Protein AF-0000000077106972 (afdb_homodimer)

Foldseek 3Di:
DVVQLVVLVVVLVVLLVVLVVQLVCLVPVLVVVQVVDPDRDPVSNVVSVCSNCVSVVVNVVSVVVSLVRDDPVVNVVLVVLLVQLLVVLVVVVVVVVVCVVVPVDPDDDPVVSSVSSVVSSVVSVVVVVVVVVVVD/DVVQLVVLVVVLVVLLVVLVVQLVCLVPVLVVVQVVDPDRDPVSNVVSVCSNCVSVVVNVVSVVVSLVRDDPVVNVVLVVLLVQLLVVLVVVCVVVVVCVVVPVDPDDDPVVSSVSSVVSSVVSVVVVVVVVVVVD

Sequence (272 aa):
MANSYSLANKRYKRDFAILMCFYVVACFAGPLLISAFPEKPVWMAVLVSILTAAPVIGVFYLTWRLLRETDEYTRARKTEAIVLGAGITFSICMLWGFLELFEVVPNMWTFLVVPMFFASQGIVSCARHLFEKSAAMANSYSLANKRYKRDFAILMCFYVVACFAGPLLISAFPEKPVWMAVLVSILTAAPVIGVFYLTWRLLRETDEYTRARKTEAIVLGAGITFSICMLWGFLELFEVVPNMWTFLVVPMFFASQGIVSCARHLFEKSAA

Organism: Hirschia baltica (strain ATCC 49814 / DSM 5838 / IFAM 1418) (NCBI:txid582402)

Solvent-accessible surface area (backbone atoms only — not comparable to full-atom values): 13778 Å² total; per-residue (Å²): 111,74,65,52,33,54,52,49,50,50,51,47,52,53,55,46,51,52,33,49,51,52,26,54,47,34,64,53,48,36,58,56,58,46,64,71,38,94,66,70,53,66,69,57,46,50,50,36,18,50,58,35,26,45,32,57,46,48,49,48,50,50,51,53,52,49,44,72,61,39,55,70,67,61,28,52,53,52,49,48,31,48,47,52,8,45,47,52,34,43,38,52,32,33,31,51,16,40,26,32,74,67,62,74,43,76,86,61,66,47,40,53,54,47,60,44,26,53,51,36,23,48,50,46,48,48,52,49,52,52,53,55,54,65,72,98,112,74,65,50,33,54,52,50,51,51,51,46,51,52,53,45,51,52,33,48,51,51,28,55,48,34,64,53,48,38,57,54,58,44,64,70,38,95,67,72,53,64,69,56,45,50,50,38,18,50,56,36,25,44,31,56,44,47,47,47,50,50,50,53,52,48,45,71,59,38,54,70,68,61,28,53,52,53,50,47,30,48,48,52,7,46,46,53,35,43,37,51,33,32,31,52,16,38,26,31,74,66,62,74,43,76,85,62,66,47,39,52,55,48,60,44,26,53,51,36,23,47,50,48,48,47,52,49,51,51,52,53,54,64,73,97

Structure (mmCIF, N/CA/C/O backbone):
data_AF-0000000077106972-model_v1
#
loop_
_entity.id
_entity.type
_entity.pdbx_description
1 polymer 'Transmembrane protein'
#
loop_
_atom_site.group_PDB
_atom_site.id
_atom_site.type_symbol
_atom_site.label_atom_id
_atom_site.label_alt_id
_atom_site.label_comp_id
_atom_site.label_asym_id
_atom_site.label_entity_id
_atom_site.label_seq_id
_atom_site.pdbx_PDB_ins_code
_atom_site.Cartn_x
_atom_site.Cartn_y
_atom_site.Cartn_z
_atom_site.occupancy
_atom_site.B_iso_or_equiv
_atom_site.auth_seq_id
_atom_site.auth_comp_id
_atom_site.auth_asym_id
_atom_site.auth_atom_id
_atom_site.pdbx_PDB_model_num
ATOM 1 N N . MET A 1 1 ? -14.359 20.625 20.766 1 49.97 1 MET A N 1
ATOM 2 C CA . MET A 1 1 ? -13.445 20.094 19.766 1 49.97 1 MET A CA 1
ATOM 3 C C . MET A 1 1 ? -12.906 18.734 20.172 1 49.97 1 MET A C 1
ATOM 5 O O . MET A 1 1 ? -12.883 17.797 19.375 1 49.97 1 MET A O 1
ATOM 9 N N . ALA A 1 2 ? -12.391 18.672 21.406 1 57.97 2 ALA A N 1
ATOM 10 C CA . ALA A 1 2 ? -11.891 17.438 22.016 1 57.97 2 ALA A CA 1
ATOM 11 C C . ALA A 1 2 ? -12.977 16.375 22.078 1 57.97 2 ALA A C 1
ATOM 13 O O . ALA A 1 2 ? -12.719 15.203 21.812 1 57.97 2 ALA A O 1
ATOM 14 N N . ASN A 1 3 ? -14.164 16.812 22.297 1 65.25 3 ASN A N 1
ATOM 15 C CA . ASN A 1 3 ? -15.312 15.93 22.469 1 65.25 3 ASN A CA 1
ATOM 16 C C . ASN A 1 3 ? -15.742 15.312 21.141 1 65.25 3 ASN A C 1
ATOM 18 O O . ASN A 1 3 ? -16.156 14.156 21.094 1 65.25 3 ASN A O 1
ATOM 22 N N . SER A 1 4 ? -15.367 16.062 20.125 1 75.62 4 SER A N 1
ATOM 23 C CA . SER A 1 4 ? -15.766 15.625 18.797 1 75.62 4 SER A CA 1
ATOM 24 C C . SER A 1 4 ? -14.898 14.461 18.312 1 75.62 4 SER A C 1
ATOM 26 O O . SER A 1 4 ? -15.406 13.516 17.703 1 75.62 4 SER A O 1
ATOM 28 N N . TYR A 1 5 ? -13.672 14.406 18.766 1 76.69 5 TYR A N 1
ATOM 29 C CA . TYR A 1 5 ? -12.781 13.32 18.375 1 76.69 5 TYR A CA 1
ATOM 30 C C . TYR A 1 5 ? -13.133 12.039 19.109 1 76.69 5 TYR A C 1
ATOM 32 O O . TYR A 1 5 ? -13.07 10.945 18.547 1 76.69 5 TYR A O 1
ATOM 40 N N . SER A 1 6 ? -13.414 12.297 20.344 1 80.12 6 SER A N 1
ATOM 41 C CA . SER A 1 6 ? -13.766 11.133 21.141 1 80.12 6 SER A CA 1
ATOM 42 C C . SER A 1 6 ? -14.992 10.422 20.578 1 80.12 6 SER A C 1
ATOM 44 O O . SER A 1 6 ? -15.016 9.188 20.484 1 80.12 6 SER A O 1
ATOM 46 N N . LEU A 1 7 ? -15.977 11.219 20.234 1 85.69 7 LEU A N 1
ATOM 47 C CA . LEU A 1 7 ? -17.188 10.648 19.656 1 85.69 7 LEU A CA 1
ATOM 48 C C . LEU A 1 7 ? -16.891 10.023 18.297 1 85.69 7 LEU A C 1
ATOM 50 O O . LEU A 1 7 ? -17.406 8.953 17.969 1 85.69 7 LEU A O 1
ATOM 54 N N . ALA A 1 8 ? -16.062 10.727 17.547 1 85.94 8 ALA A N 1
ATOM 55 C CA . ALA A 1 8 ? -15.695 10.219 16.234 1 85.94 8 ALA A CA 1
ATOM 56 C C . ALA A 1 8 ? -14.914 8.914 16.344 1 85.94 8 ALA A C 1
ATOM 58 O O . ALA A 1 8 ? -15.125 7.988 15.547 1 85.94 8 ALA A O 1
ATOM 59 N N . ASN A 1 9 ? -14.109 8.844 17.25 1 88.12 9 ASN A N 1
ATOM 60 C CA . ASN A 1 9 ? -13.32 7.633 17.484 1 88.12 9 ASN A CA 1
ATOM 61 C C . ASN A 1 9 ? -14.203 6.469 17.922 1 88.12 9 ASN A C 1
ATOM 63 O O . ASN A 1 9 ? -13.977 5.324 17.516 1 88.12 9 ASN A O 1
ATOM 67 N N . LYS A 1 10 ? -15.148 6.734 18.75 1 90.19 10 LYS A N 1
ATOM 68 C CA . LYS A 1 10 ? -16.094 5.711 19.188 1 90.19 10 LYS A CA 1
ATOM 69 C C . LYS A 1 10 ? -16.906 5.176 18 1 90.19 10 LYS A C 1
ATOM 71 O O . LYS A 1 10 ? -17.094 3.967 17.875 1 90.19 10 LYS A O 1
ATOM 76 N N . ARG A 1 11 ? -17.375 6.039 17.25 1 89.62 11 ARG A N 1
ATOM 77 C CA . ARG A 1 11 ? -18.109 5.652 16.047 1 89.62 11 ARG A CA 1
ATOM 78 C C . ARG A 1 11 ? -17.234 4.816 15.117 1 89.62 11 ARG A C 1
ATOM 80 O O . ARG A 1 11 ? -17.688 3.834 14.539 1 89.62 11 ARG A O 1
ATOM 87 N N . TYR A 1 12 ? -15.977 5.273 14.977 1 90.88 12 TYR A N 1
ATOM 88 C CA . TYR A 1 12 ? -15.039 4.523 14.148 1 90.88 12 TYR A CA 1
ATOM 89 C C . TYR A 1 12 ? -14.867 3.104 14.664 1 90.88 12 TYR A C 1
ATOM 91 O O . TYR A 1 12 ? -14.914 2.143 13.891 1 90.88 12 TYR A O 1
ATOM 99 N N . LYS A 1 13 ? -14.68 2.982 15.953 1 92.25 13 LYS A N 1
ATOM 100 C CA . LYS A 1 13 ? -14.453 1.666 16.547 1 92.25 13 LYS A CA 1
ATOM 101 C C . LYS A 1 13 ? -15.664 0.761 16.344 1 92.25 13 LYS A C 1
ATOM 103 O O . LYS A 1 13 ? -15.516 -0.432 16.062 1 92.25 13 LYS A O 1
ATOM 108 N N . ARG A 1 14 ? -16.812 1.319 16.531 1 93 14 ARG A N 1
ATOM 109 C CA . ARG A 1 14 ? -18.031 0.562 16.328 1 93 14 ARG A CA 1
ATOM 110 C C . ARG A 1 14 ? -18.172 0.117 14.875 1 93 14 ARG A C 1
ATOM 112 O O . ARG A 1 14 ? -18.375 -1.065 14.602 1 93 14 ARG A O 1
ATOM 119 N N . ASP A 1 15 ? -18.031 1.06 13.977 1 94.5 15 ASP A N 1
ATOM 120 C CA . ASP A 1 15 ? -18.156 0.756 12.547 1 94.5 15 ASP A CA 1
ATOM 121 C C . ASP A 1 15 ? -17.062 -0.222 12.102 1 94.5 15 ASP A C 1
ATOM 123 O O . ASP A 1 15 ? -17.312 -1.1 11.273 1 94.5 15 ASP A O 1
ATOM 127 N N . PHE A 1 16 ? -15.977 -0.048 12.672 1 93.62 16 PHE A N 1
ATOM 128 C CA . PHE A 1 16 ? -14.859 -0.944 12.375 1 93.62 16 PHE A CA 1
ATOM 129 C C . PHE A 1 16 ? -15.172 -2.363 12.836 1 93.62 16 PHE A C 1
ATOM 131 O O . PHE A 1 16 ? -14.953 -3.324 12.094 1 93.62 16 PHE A O 1
ATOM 138 N N . ALA A 1 17 ? -15.656 -2.502 14.008 1 94.56 17 ALA A N 1
ATOM 139 C CA . ALA A 1 17 ? -16.016 -3.812 14.547 1 94.56 17 ALA A CA 1
ATOM 140 C C . ALA A 1 17 ? -17.062 -4.5 13.664 1 94.56 17 ALA A C 1
ATOM 142 O O . ALA A 1 17 ? -16.969 -5.703 13.414 1 94.56 17 ALA A O 1
ATOM 143 N N . ILE A 1 18 ? -17.938 -3.752 13.219 1 95.12 18 ILE A N 1
ATOM 144 C CA . ILE A 1 18 ? -18.984 -4.289 12.359 1 95.12 18 ILE A CA 1
ATOM 145 C C . ILE A 1 18 ? -18.375 -4.781 11.055 1 95.12 18 ILE A C 1
ATOM 147 O O . ILE A 1 18 ? -18.688 -5.887 10.594 1 95.12 18 ILE A O 1
ATOM 151 N N . LEU A 1 19 ? -17.516 -3.992 10.5 1 94.5 19 LEU A N 1
ATOM 152 C CA . LEU A 1 19 ? -16.859 -4.359 9.25 1 94.5 19 LEU A CA 1
ATOM 153 C C . LEU A 1 19 ? -16 -5.602 9.422 1 94.5 19 LEU A C 1
ATOM 155 O O . LEU A 1 19 ? -15.969 -6.473 8.555 1 94.5 19 LEU A O 1
ATOM 159 N N . MET A 1 20 ? -15.414 -5.656 10.516 1 93.81 20 MET A N 1
ATOM 160 C CA . MET A 1 20 ? -14.555 -6.805 10.797 1 93.81 20 MET A CA 1
ATOM 161 C C . MET A 1 20 ? -15.391 -8.07 10.977 1 93.81 20 MET A C 1
ATOM 163 O O . MET A 1 20 ? -14.992 -9.148 10.523 1 93.81 20 MET A O 1
ATOM 167 N N . CYS A 1 21 ? -16.422 -7.996 11.68 1 94.69 21 CYS A N 1
ATOM 168 C CA . CYS A 1 21 ? -17.312 -9.141 11.82 1 94.69 21 CYS A CA 1
ATOM 169 C C . CYS A 1 21 ? -17.812 -9.617 10.461 1 94.69 21 CYS A C 1
ATOM 171 O O . CYS A 1 21 ? -17.797 -10.812 10.172 1 94.69 21 CYS A O 1
ATOM 173 N N . PHE A 1 22 ? -18.219 -8.664 9.703 1 94.94 22 PHE A N 1
ATOM 174 C CA . PHE A 1 22 ? -18.656 -9 8.359 1 94.94 22 PHE A CA 1
ATOM 175 C C . PHE A 1 22 ? -17.531 -9.664 7.57 1 94.94 22 PHE A C 1
ATOM 177 O O . PHE A 1 22 ? -17.766 -10.633 6.84 1 94.94 22 PHE A O 1
ATOM 184 N N . TYR A 1 23 ? -16.406 -9.211 7.699 1 94.19 23 TYR A N 1
ATOM 185 C CA . TYR A 1 23 ? -15.242 -9.758 7.004 1 94.19 23 TYR A CA 1
ATOM 186 C C . TYR A 1 23 ? -15.008 -11.211 7.398 1 94.19 23 TYR A C 1
ATOM 188 O O . TYR A 1 23 ? -14.852 -12.07 6.535 1 94.19 23 TYR A O 1
ATOM 196 N N . VAL A 1 24 ? -15.016 -11.461 8.672 1 92.44 24 VAL A N 1
ATOM 197 C CA . VAL A 1 24 ? -14.773 -12.805 9.188 1 92.44 24 VAL A CA 1
ATOM 198 C C . VAL A 1 24 ? -15.859 -13.75 8.672 1 92.44 24 VAL A C 1
ATOM 200 O O . VAL A 1 24 ? -15.562 -14.852 8.211 1 92.44 24 VAL A O 1
ATOM 203 N N . VAL A 1 25 ? -17.031 -13.32 8.688 1 93.38 25 VAL A N 1
ATOM 204 C CA . VAL A 1 25 ? -18.141 -14.148 8.219 1 93.38 25 VAL A CA 1
ATOM 205 C C . VAL A 1 25 ? -17.984 -14.43 6.73 1 93.38 25 VAL A C 1
ATOM 207 O O . VAL A 1 25 ? -18.172 -15.562 6.285 1 93.38 25 VAL A O 1
ATOM 210 N N . ALA A 1 26 ? -17.656 -13.438 6.023 1 91.62 26 ALA A N 1
ATOM 211 C CA . ALA A 1 26 ? -17.5 -13.594 4.582 1 91.62 26 ALA A CA 1
ATOM 212 C C . ALA A 1 26 ? -16.344 -14.539 4.258 1 91.62 26 ALA A C 1
ATOM 214 O O . ALA A 1 26 ? -16.422 -15.328 3.314 1 91.62 26 ALA A O 1
ATOM 215 N N . CYS A 1 27 ? -15.289 -14.477 5.039 1 88.25 27 CYS A N 1
ATOM 216 C CA . CYS A 1 27 ? -14.109 -15.305 4.816 1 88.25 27 CYS A CA 1
ATOM 217 C C . CYS A 1 27 ? -14.422 -16.781 5.055 1 88.25 27 CYS A C 1
ATOM 219 O O . CYS A 1 27 ? -13.859 -17.656 4.391 1 88.25 27 CYS A O 1
ATOM 221 N N . PHE A 1 28 ? -15.289 -17.047 5.914 1 90.31 28 PHE A N 1
ATOM 222 C CA . PHE A 1 28 ? -15.57 -18.438 6.258 1 90.31 28 PHE A CA 1
ATOM 223 C C . PHE A 1 28 ? -16.812 -18.938 5.531 1 90.31 28 PHE A C 1
ATOM 225 O O . PHE A 1 28 ? -16.844 -20.062 5.031 1 90.31 28 PHE A O 1
ATOM 232 N N . ALA A 1 29 ? -17.75 -18.109 5.453 1 89.25 29 ALA A N 1
ATOM 233 C CA . ALA A 1 29 ? -19.016 -18.5 4.836 1 89.25 29 ALA A CA 1
ATOM 234 C C . ALA A 1 29 ? -18.859 -18.656 3.326 1 89.25 29 ALA A C 1
ATOM 236 O O . ALA A 1 29 ? -19.469 -19.547 2.725 1 89.25 29 ALA A O 1
ATOM 237 N N . GLY A 1 30 ? -18.094 -17.828 2.703 1 86.5 30 GLY A N 1
ATOM 238 C CA . GLY A 1 30 ? -17.906 -17.859 1.261 1 86.5 30 GLY A CA 1
ATOM 239 C C . GLY A 1 30 ? -17.406 -19.203 0.751 1 86.5 30 GLY A C 1
ATOM 240 O O . GLY A 1 30 ? -18.094 -19.891 0.005 1 86.5 30 GLY A O 1
ATOM 241 N N . PRO A 1 31 ? -16.266 -19.594 1.263 1 85 31 PRO A N 1
ATOM 242 C CA . PRO A 1 31 ? -15.727 -20.875 0.827 1 85 31 PRO A CA 1
ATOM 243 C C . PRO A 1 31 ? -16.641 -22.047 1.182 1 85 31 PRO A C 1
ATOM 245 O O . PRO A 1 31 ? -16.734 -23.016 0.417 1 85 31 PRO A O 1
ATOM 248 N N . LEU A 1 32 ? -17.266 -21.922 2.309 1 86.94 32 LEU A N 1
ATOM 249 C CA . LEU A 1 32 ? -18.172 -23 2.725 1 86.94 32 LEU A CA 1
ATOM 250 C C . LEU A 1 32 ? -19.344 -23.125 1.76 1 86.94 32 LEU A C 1
ATOM 252 O O . LEU A 1 32 ? -19.75 -24.234 1.426 1 86.94 32 LEU A O 1
ATOM 256 N N . LEU A 1 33 ? -19.844 -22.016 1.344 1 85.38 33 LEU A N 1
ATOM 257 C CA . LEU A 1 33 ? -20.969 -22.016 0.403 1 85.38 33 LEU A CA 1
ATOM 258 C C . LEU A 1 33 ? -20.531 -22.562 -0.957 1 85.38 33 LEU A C 1
ATOM 260 O O . LEU A 1 33 ? -21.266 -23.328 -1.586 1 85.38 33 LEU A O 1
ATOM 264 N N . ILE A 1 34 ? -19.422 -22.234 -1.401 1 86.12 34 ILE A N 1
ATOM 265 C CA . ILE A 1 34 ? -18.906 -22.641 -2.709 1 86.12 34 ILE A CA 1
ATOM 266 C C . ILE A 1 34 ? -18.562 -24.125 -2.701 1 86.12 34 ILE A C 1
ATOM 268 O O . ILE A 1 34 ? -18.766 -24.812 -3.701 1 86.12 34 ILE A O 1
ATOM 272 N N . SER A 1 35 ? -18.125 -24.578 -1.579 1 84.75 35 SER A N 1
ATOM 273 C CA . SER A 1 35 ? -17.766 -25.984 -1.458 1 84.75 35 SER A CA 1
ATOM 274 C C . SER A 1 35 ? -19 -26.875 -1.507 1 84.75 35 SER A C 1
ATOM 276 O O . SER A 1 35 ? -18.891 -28.078 -1.741 1 84.75 35 SER A O 1
ATOM 278 N N . ALA A 1 36 ? -20.094 -26.359 -1.354 1 83.62 36 ALA A N 1
ATOM 279 C CA . ALA A 1 36 ? -21.344 -27.109 -1.375 1 83.62 36 ALA A CA 1
ATOM 280 C C . ALA A 1 36 ? -21.734 -27.484 -2.803 1 83.62 36 ALA A C 1
ATOM 282 O O . ALA A 1 36 ? -22.547 -28.406 -3.014 1 83.62 36 ALA A O 1
ATOM 283 N N . PHE A 1 37 ? -21.172 -26.859 -3.713 1 84.06 37 PHE A N 1
ATOM 284 C CA . PHE A 1 37 ? -21.469 -27.141 -5.113 1 84.06 37 PHE A CA 1
ATOM 285 C C . PHE A 1 37 ? -20.422 -28.078 -5.711 1 84.06 37 PHE A C 1
ATOM 287 O O . PHE A 1 37 ? -19.234 -28 -5.367 1 84.06 37 PHE A O 1
ATOM 294 N N . PRO A 1 38 ? -20.875 -29.047 -6.422 1 82.69 38 PRO A N 1
ATOM 295 C CA . PRO A 1 38 ? -19.906 -29.938 -7.059 1 82.69 38 PRO A CA 1
ATOM 296 C C . PRO A 1 38 ? -18.938 -29.203 -7.98 1 82.69 38 PRO A C 1
ATOM 298 O O . PRO A 1 38 ? -17.734 -29.469 -7.953 1 82.69 38 PRO A O 1
ATOM 301 N N . GLU A 1 39 ? -19.516 -28.328 -8.859 1 86 39 GLU A N 1
ATOM 302 C CA . GLU A 1 39 ? -18.688 -27.453 -9.688 1 86 39 GLU A CA 1
ATOM 303 C C . GLU A 1 39 ? -18.75 -26.016 -9.219 1 86 39 GLU A C 1
ATOM 305 O O . GLU A 1 39 ? -19.828 -25.484 -8.961 1 86 39 GLU A O 1
ATOM 310 N N . LYS A 1 40 ? -17.719 -25.438 -8.875 1 82.94 40 LYS A N 1
ATOM 311 C CA . LYS A 1 40 ? -17.656 -24.062 -8.383 1 82.94 40 LYS A CA 1
ATOM 312 C C . LYS A 1 40 ? -18.266 -23.094 -9.391 1 82.94 40 LYS A C 1
ATOM 314 O O . LYS A 1 40 ? -17.734 -22.938 -10.5 1 82.94 40 LYS A O 1
ATOM 319 N N . PRO A 1 41 ? -19.391 -22.578 -9.008 1 88.56 41 PRO A N 1
ATOM 320 C CA . PRO A 1 41 ? -19.938 -21.562 -9.906 1 88.56 41 PRO A CA 1
ATOM 321 C C . PRO A 1 41 ? -19.109 -20.281 -9.898 1 88.56 41 PRO A C 1
ATOM 323 O O . PRO A 1 41 ? -18.891 -19.688 -8.836 1 88.56 41 PRO A O 1
ATOM 326 N N . VAL A 1 42 ? -18.719 -19.859 -11.078 1 89.56 42 VAL A N 1
ATOM 327 C CA . VAL A 1 42 ? -17.844 -18.703 -11.234 1 89.56 42 VAL A CA 1
ATOM 328 C C . VAL A 1 42 ? -18.531 -17.469 -10.664 1 89.56 42 VAL A C 1
ATOM 330 O O . VAL A 1 42 ? -17.906 -16.656 -9.984 1 89.56 42 VAL A O 1
ATOM 333 N N . TRP A 1 43 ? -19.812 -17.328 -10.938 1 91.19 43 TRP A N 1
ATOM 334 C CA . TRP A 1 43 ? -20.531 -16.141 -10.484 1 91.19 43 TRP A CA 1
ATOM 335 C C . TRP A 1 43 ? -20.562 -16.078 -8.961 1 91.19 43 TRP A C 1
ATOM 337 O O . TRP A 1 43 ? -20.484 -14.992 -8.375 1 91.19 43 TRP A O 1
ATOM 347 N N . MET A 1 44 ? -20.703 -17.156 -8.289 1 91.19 44 MET A N 1
ATOM 348 C CA . MET A 1 44 ? -20.719 -17.188 -6.832 1 91.19 44 MET A CA 1
ATOM 349 C C . MET A 1 44 ? -19.344 -16.844 -6.262 1 91.19 44 MET A C 1
ATOM 351 O O . MET A 1 44 ? -19.25 -16.141 -5.25 1 91.19 44 MET A O 1
ATOM 355 N N . ALA A 1 45 ? -18.328 -17.359 -6.914 1 92.25 45 ALA A N 1
ATOM 356 C CA . ALA A 1 45 ? -16.969 -17.047 -6.484 1 92.25 45 ALA A CA 1
ATOM 357 C C . ALA A 1 45 ? -16.688 -15.555 -6.59 1 92.25 45 ALA A C 1
ATOM 359 O O . ALA A 1 45 ? -16.078 -14.969 -5.695 1 92.25 45 ALA A O 1
ATOM 360 N N . VAL A 1 46 ? -17.156 -14.992 -7.648 1 94 46 VAL A N 1
ATOM 361 C CA . VAL A 1 46 ? -16.969 -13.562 -7.867 1 94 46 VAL A CA 1
ATOM 362 C C . VAL A 1 46 ? -17.734 -12.773 -6.805 1 94 46 VAL A C 1
ATOM 364 O O . VAL A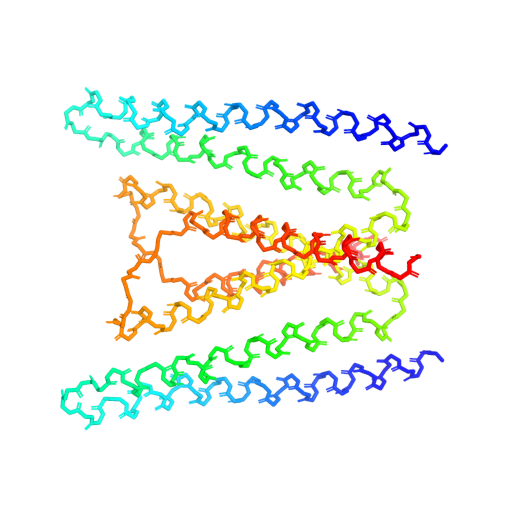 1 46 ? -17.203 -11.844 -6.207 1 94 46 VAL A O 1
ATOM 367 N N . LEU A 1 47 ? -18.891 -13.18 -6.523 1 93.38 47 LEU A N 1
ATOM 368 C CA . LEU A 1 47 ? -19.719 -12.5 -5.543 1 93.38 47 LEU A CA 1
ATOM 369 C C . LEU A 1 47 ? -19.109 -12.594 -4.148 1 93.38 47 LEU A C 1
ATOM 371 O O . LEU A 1 47 ? -19.047 -11.594 -3.424 1 93.38 47 LEU A O 1
ATOM 375 N N . VAL A 1 48 ? -18.688 -13.727 -3.822 1 92.12 48 VAL A N 1
ATOM 376 C CA . VAL A 1 48 ? -18.078 -13.938 -2.514 1 92.12 48 VAL A CA 1
ATOM 377 C C . VAL A 1 48 ? -16.812 -13.102 -2.395 1 92.12 48 VAL A C 1
ATOM 379 O O . VAL A 1 48 ? -16.531 -12.516 -1.343 1 92.12 48 VAL A O 1
ATOM 382 N N . SER A 1 49 ? -16.031 -13.07 -3.498 1 94.38 49 SER A N 1
ATOM 383 C CA . SER A 1 49 ? -14.812 -12.281 -3.494 1 94.38 49 SER A CA 1
ATOM 384 C C . SER A 1 49 ? -15.109 -10.805 -3.26 1 94.38 49 SER A C 1
ATOM 386 O O . SER A 1 49 ? -14.422 -10.141 -2.48 1 94.38 49 SER A O 1
ATOM 388 N N . ILE A 1 50 ? -16.125 -10.281 -3.871 1 94.94 50 ILE A N 1
ATOM 389 C CA . ILE A 1 50 ? -16.516 -8.883 -3.732 1 94.94 50 ILE A CA 1
ATOM 390 C C . ILE A 1 50 ? -16.984 -8.617 -2.303 1 94.94 50 ILE A C 1
ATOM 392 O O . ILE A 1 50 ? -16.594 -7.621 -1.692 1 94.94 50 ILE A O 1
ATOM 396 N N . LEU A 1 51 ? -17.766 -9.516 -1.794 1 93.88 51 LEU A N 1
ATOM 397 C CA . LEU A 1 51 ? -18.297 -9.359 -0.446 1 93.88 51 LEU A CA 1
ATOM 398 C C . LEU A 1 51 ? -17.172 -9.398 0.59 1 93.88 51 LEU A C 1
ATOM 400 O O . LEU A 1 51 ? -17.219 -8.672 1.586 1 93.88 51 LEU A O 1
ATOM 404 N N . THR A 1 52 ? -16.203 -10.266 0.364 1 93.5 52 THR A N 1
ATOM 405 C CA . THR A 1 52 ? -15.109 -10.398 1.317 1 93.5 52 THR A CA 1
ATOM 406 C C . THR A 1 52 ? -14.18 -9.188 1.242 1 93.5 52 THR A C 1
ATOM 408 O O . THR A 1 52 ? -13.617 -8.766 2.256 1 93.5 52 THR A O 1
ATOM 411 N N . ALA A 1 53 ? -14.078 -8.633 0.074 1 94.44 53 ALA A N 1
ATOM 412 C CA . ALA A 1 53 ? -13.195 -7.484 -0.134 1 94.44 53 ALA A CA 1
ATOM 413 C C . ALA A 1 53 ? -13.844 -6.199 0.365 1 94.44 53 ALA A C 1
ATOM 415 O O . ALA A 1 53 ? -13.156 -5.266 0.777 1 94.44 53 ALA A O 1
ATOM 416 N N . ALA A 1 54 ? -15.133 -6.094 0.427 1 95.44 54 ALA A N 1
ATOM 417 C CA . ALA A 1 54 ? -15.906 -4.895 0.72 1 95.44 54 ALA A CA 1
ATOM 418 C C . ALA A 1 54 ? -15.562 -4.344 2.104 1 95.44 54 ALA A C 1
ATOM 420 O O . ALA A 1 54 ? -15.336 -3.145 2.264 1 95.44 54 ALA A O 1
ATOM 421 N N . PRO A 1 55 ? -15.43 -5.207 3.127 1 93.81 55 PRO A N 1
ATOM 422 C CA . PRO A 1 55 ? -15.109 -4.66 4.449 1 93.81 55 PRO A CA 1
ATOM 423 C C . PRO A 1 55 ? -13.75 -3.971 4.488 1 93.81 55 PRO A C 1
ATOM 425 O O . PRO A 1 55 ? -13.57 -2.992 5.219 1 93.81 55 PRO A O 1
ATOM 428 N N . VAL A 1 56 ? -12.875 -4.453 3.756 1 90.81 56 VAL A N 1
ATOM 429 C CA . VAL A 1 56 ? -11.547 -3.852 3.732 1 90.81 56 VAL A CA 1
ATOM 430 C C . VAL A 1 56 ? -11.617 -2.461 3.104 1 90.81 56 VAL A C 1
ATOM 432 O O . VAL A 1 56 ? -11.031 -1.509 3.617 1 90.81 56 VAL A O 1
ATOM 435 N N . ILE A 1 57 ? -12.352 -2.381 2.049 1 93.56 57 ILE A N 1
ATOM 436 C CA . ILE A 1 57 ? -12.602 -1.086 1.425 1 93.56 57 ILE A CA 1
ATOM 437 C C . ILE A 1 57 ? -13.258 -0.144 2.434 1 93.56 57 ILE A C 1
ATOM 439 O O . ILE A 1 57 ? -12.883 1.028 2.529 1 93.56 57 ILE A O 1
ATOM 443 N N . GLY A 1 58 ? -14.18 -0.685 3.166 1 94.94 58 GLY A N 1
ATOM 444 C CA . GLY A 1 58 ? -14.859 0.091 4.191 1 94.94 58 GLY A CA 1
ATOM 445 C C . GLY A 1 58 ? -13.93 0.605 5.27 1 94.94 58 GLY A C 1
ATOM 446 O O . GLY A 1 58 ? -14.078 1.736 5.738 1 94.94 58 GLY A O 1
ATOM 447 N N . VAL A 1 59 ? -12.984 -0.199 5.633 1 93.19 59 VAL A N 1
ATOM 448 C CA . VAL A 1 59 ? -12.047 0.199 6.68 1 93.19 59 VAL A CA 1
ATOM 449 C C . VAL A 1 59 ? -11.211 1.381 6.203 1 93.19 59 VAL A C 1
ATOM 451 O O . VAL A 1 59 ? -10.945 2.312 6.969 1 93.19 59 VAL A O 1
ATOM 454 N N . PHE A 1 60 ? -10.781 1.333 4.988 1 93.62 60 PHE A N 1
ATOM 455 C CA . PHE A 1 60 ? -10 2.445 4.469 1 93.62 60 PHE A CA 1
ATOM 456 C C . PHE A 1 60 ? -10.844 3.705 4.363 1 93.62 60 PHE A C 1
ATOM 458 O O . PHE A 1 60 ? -10.359 4.812 4.609 1 93.62 60 PHE A O 1
ATOM 465 N N . TYR A 1 61 ? -12.078 3.525 4.043 1 91.88 61 TYR A N 1
ATOM 466 C CA . TYR A 1 61 ? -13 4.66 4.023 1 91.88 61 TYR A CA 1
ATOM 467 C C . TYR A 1 61 ? -13.188 5.23 5.422 1 91.88 61 TYR A C 1
ATOM 469 O O . TYR A 1 61 ? -13.156 6.449 5.613 1 91.88 61 TYR A O 1
ATOM 477 N N . LEU A 1 62 ? -13.406 4.348 6.371 1 93.5 62 LEU A N 1
ATOM 478 C CA . LEU A 1 62 ? -13.578 4.781 7.754 1 93.5 62 LEU A CA 1
ATOM 479 C C . LEU A 1 62 ? -12.336 5.512 8.258 1 93.5 62 LEU A C 1
ATOM 481 O O . LEU A 1 62 ? -12.453 6.508 8.977 1 93.5 62 LEU A O 1
ATOM 485 N N . THR A 1 63 ? -11.195 4.902 7.891 1 90.75 63 THR A N 1
ATOM 486 C CA . THR A 1 63 ? -9.945 5.531 8.297 1 90.75 63 THR A CA 1
ATOM 487 C C . THR A 1 63 ? -9.812 6.922 7.684 1 90.75 63 THR A C 1
ATOM 489 O O . THR A 1 63 ? -9.438 7.875 8.367 1 90.75 63 THR A O 1
ATOM 492 N N . TRP A 1 64 ? -10.148 6.977 6.434 1 89.69 64 TRP A N 1
ATOM 493 C CA . TRP A 1 64 ? -10.102 8.258 5.738 1 89.69 64 TRP A CA 1
ATOM 494 C C . TRP A 1 64 ? -11.055 9.258 6.383 1 89.69 64 TRP A C 1
ATOM 496 O O . TRP A 1 64 ? -10.695 10.422 6.578 1 89.69 64 TRP A O 1
ATOM 506 N N . ARG A 1 65 ? -12.227 8.867 6.734 1 89.56 65 ARG A N 1
ATOM 507 C CA . ARG A 1 65 ? -13.211 9.719 7.387 1 89.56 65 ARG A CA 1
ATOM 508 C C . ARG A 1 65 ? -12.727 10.156 8.766 1 89.56 65 ARG A C 1
ATOM 510 O O . ARG A 1 65 ? -12.883 11.32 9.148 1 89.56 65 ARG A O 1
ATOM 517 N N . LEU A 1 66 ? -12.172 9.219 9.453 1 90.5 66 LEU A N 1
ATOM 518 C CA . LEU A 1 66 ? -11.664 9.539 10.781 1 90.5 66 LEU A CA 1
ATOM 519 C C . LEU A 1 66 ? -10.562 10.594 10.695 1 90.5 66 LEU A C 1
ATOM 521 O O . LEU A 1 66 ? -10.5 11.492 11.539 1 90.5 66 LEU A O 1
ATOM 525 N N . LEU A 1 67 ? -9.695 10.492 9.703 1 89 67 LEU A N 1
ATOM 526 C CA . LEU A 1 67 ? -8.602 11.43 9.531 1 89 67 LEU A CA 1
ATOM 527 C C . LEU A 1 67 ? -9.133 12.844 9.305 1 89 67 LEU A C 1
ATOM 529 O O . LEU A 1 67 ? -8.531 13.82 9.766 1 89 67 LEU A O 1
ATOM 533 N N . ARG A 1 68 ? -10.281 12.938 8.711 1 87.56 68 ARG A N 1
ATOM 534 C CA . ARG A 1 68 ? -10.859 14.242 8.406 1 87.56 68 ARG A CA 1
ATOM 535 C C . ARG A 1 68 ? -11.516 14.844 9.648 1 87.56 68 ARG A C 1
ATOM 537 O O . ARG A 1 68 ? -11.727 16.062 9.711 1 87.56 68 ARG A O 1
ATOM 544 N N . GLU A 1 69 ? -11.859 14.039 10.633 1 89.38 69 GLU A N 1
ATOM 545 C CA . GLU A 1 69 ? -12.594 14.5 11.812 1 89.38 69 GLU A CA 1
ATOM 546 C C . GLU A 1 69 ? -11.656 14.672 13.008 1 89.38 69 GLU A C 1
ATOM 548 O O . GLU A 1 69 ? -12.102 15 14.102 1 89.38 69 GLU A O 1
ATOM 553 N N . THR A 1 70 ? -10.438 14.391 12.781 1 87.5 70 THR A N 1
ATOM 554 C CA . THR A 1 70 ? -9.484 14.484 13.875 1 87.5 70 THR A CA 1
ATOM 555 C C . THR A 1 70 ? -8.719 15.805 13.812 1 87.5 70 THR A C 1
ATOM 557 O O . THR A 1 70 ? -8.734 16.484 12.789 1 87.5 70 THR A O 1
ATOM 560 N N . ASP A 1 71 ? -8.133 16.109 14.961 1 88.12 71 ASP A N 1
ATOM 561 C CA . ASP A 1 71 ? -7.301 17.312 15.008 1 88.12 71 ASP A CA 1
ATOM 562 C C . ASP A 1 71 ? -6.051 17.141 14.148 1 88.12 71 ASP A C 1
ATOM 564 O O . ASP A 1 71 ? -5.684 16.016 13.789 1 88.12 71 ASP A O 1
ATOM 568 N N . GLU A 1 72 ? -5.473 18.312 13.844 1 84.19 72 GLU A N 1
ATOM 569 C CA . GLU A 1 72 ? -4.363 18.344 12.898 1 84.19 72 GLU A CA 1
ATOM 570 C C . GLU A 1 72 ? -3.197 17.484 13.375 1 84.19 72 GLU A C 1
ATOM 572 O O . GLU A 1 72 ? -2.586 16.766 12.586 1 84.19 72 GLU A O 1
ATOM 577 N N . TYR A 1 73 ? -2.934 17.578 14.625 1 84.88 73 TYR A N 1
ATOM 578 C CA . TYR A 1 73 ? -1.801 16.844 15.18 1 84.88 73 TYR A CA 1
ATOM 579 C C . TYR A 1 73 ? -2.025 15.344 15.078 1 84.88 73 TYR A C 1
ATOM 581 O O . TYR A 1 73 ? -1.151 14.609 14.617 1 84.88 73 TYR A O 1
ATOM 589 N N . THR A 1 74 ? -3.146 14.875 15.516 1 86.44 74 THR A N 1
ATOM 590 C CA . THR A 1 74 ? -3.482 13.453 15.477 1 86.44 74 THR A CA 1
ATOM 591 C C . THR A 1 74 ? -3.549 12.961 14.031 1 86.44 74 THR A C 1
ATOM 593 O O . THR A 1 74 ? -3.094 11.852 13.727 1 86.44 74 THR A O 1
ATOM 596 N N . ARG A 1 75 ? -4.051 13.758 13.148 1 89.19 75 ARG A N 1
ATOM 597 C CA . ARG A 1 75 ? -4.141 13.422 11.734 1 89.19 75 ARG A CA 1
ATOM 598 C C . ARG A 1 75 ? -2.754 13.219 11.125 1 89.19 75 ARG A C 1
ATOM 600 O O . ARG A 1 75 ? -2.525 12.266 10.391 1 89.19 75 ARG A O 1
ATOM 607 N N . ALA A 1 76 ? -1.88 14.141 11.461 1 86.81 76 ALA A N 1
ATOM 608 C CA . ALA A 1 76 ? -0.518 14.07 10.945 1 86.81 76 ALA A CA 1
ATOM 609 C C . ALA A 1 76 ? 0.179 12.789 11.398 1 86.81 76 ALA A C 1
ATOM 611 O O . ALA A 1 76 ? 0.834 12.117 10.602 1 86.81 76 ALA A O 1
ATOM 612 N N . ARG A 1 77 ? -0.008 12.438 12.602 1 86.75 77 ARG A N 1
ATOM 613 C CA . ARG A 1 77 ? 0.642 11.258 13.164 1 86.75 77 ARG A CA 1
ATOM 614 C C . ARG A 1 77 ? 0.096 9.984 12.539 1 86.75 77 ARG A C 1
ATOM 616 O O . ARG A 1 77 ? 0.862 9.094 12.156 1 86.75 77 ARG A O 1
ATOM 623 N N . LYS A 1 78 ? -1.222 9.914 12.477 1 89.75 78 LYS A N 1
ATOM 624 C CA . LYS A 1 78 ? -1.854 8.727 11.914 1 89.75 78 LYS A CA 1
ATOM 625 C C . LYS A 1 78 ? -1.529 8.578 10.43 1 89.75 78 LYS A C 1
ATOM 627 O O . LYS A 1 78 ? -1.241 7.473 9.961 1 89.75 78 LYS A O 1
ATOM 632 N N . THR A 1 79 ? -1.56 9.641 9.734 1 91.56 79 THR A N 1
ATOM 633 C CA . THR A 1 79 ? -1.266 9.617 8.305 1 91.56 79 THR A CA 1
ATOM 634 C C . THR A 1 79 ? 0.185 9.211 8.055 1 91.56 79 THR A C 1
ATOM 636 O O . THR A 1 79 ? 0.47 8.43 7.145 1 91.56 79 THR A O 1
ATOM 639 N N . GLU A 1 80 ? 1.023 9.719 8.867 1 90.19 80 GLU A N 1
ATOM 640 C CA . GLU A 1 80 ? 2.43 9.344 8.75 1 90.19 80 GLU A CA 1
ATOM 641 C C . GLU A 1 80 ? 2.621 7.848 8.977 1 90.19 80 GLU A C 1
ATOM 643 O O . GLU A 1 80 ? 3.385 7.199 8.258 1 90.19 80 GLU A O 1
ATOM 648 N N . ALA A 1 81 ? 1.974 7.371 9.938 1 92.31 81 ALA A N 1
ATOM 649 C CA . ALA A 1 81 ? 2.07 5.941 10.227 1 92.31 81 ALA A CA 1
ATOM 650 C C . ALA A 1 81 ? 1.549 5.113 9.055 1 92.31 81 ALA A C 1
ATOM 652 O O . ALA A 1 81 ? 2.119 4.07 8.719 1 92.31 81 ALA A O 1
ATOM 653 N N . ILE A 1 82 ? 0.485 5.574 8.484 1 94.12 82 ILE A N 1
ATOM 654 C CA . ILE A 1 82 ? -0.095 4.891 7.332 1 94.12 82 ILE A CA 1
ATOM 655 C C . ILE A 1 82 ? 0.884 4.934 6.16 1 94.12 82 ILE A C 1
ATOM 657 O O . ILE A 1 82 ? 1.127 3.914 5.512 1 94.12 82 ILE A O 1
ATOM 661 N N . VAL A 1 83 ? 1.441 6.082 5.926 1 93.75 83 VAL A N 1
ATOM 662 C CA . VAL A 1 83 ? 2.371 6.277 4.816 1 93.75 83 VAL A CA 1
ATOM 663 C C . VAL A 1 83 ? 3.6 5.387 5.012 1 93.75 83 VAL A C 1
ATOM 665 O O . VAL A 1 83 ? 4.031 4.707 4.078 1 93.75 83 VAL A O 1
ATOM 668 N N . LEU A 1 84 ? 4.137 5.363 6.195 1 94 84 LEU A N 1
ATOM 669 C CA . LEU A 1 84 ? 5.312 4.547 6.484 1 94 84 LEU A CA 1
ATOM 670 C C . LEU A 1 84 ? 4.984 3.062 6.383 1 94 84 LEU A C 1
ATOM 672 O O . LEU A 1 84 ? 5.766 2.287 5.824 1 94 84 LEU A O 1
ATOM 676 N N . GLY A 1 85 ? 3.896 2.699 6.922 1 95.94 85 GLY A N 1
ATOM 677 C CA . GLY A 1 85 ? 3.465 1.314 6.809 1 95.94 85 GLY A CA 1
ATOM 678 C C . GLY A 1 85 ? 3.277 0.864 5.371 1 95.94 85 GLY A C 1
ATOM 679 O O . GLY A 1 85 ? 3.672 -0.246 5.008 1 95.94 85 GLY A O 1
ATOM 680 N N . ALA A 1 86 ? 2.633 1.729 4.605 1 96.44 86 ALA A N 1
ATOM 681 C CA . ALA A 1 86 ? 2.447 1.439 3.184 1 96.44 86 ALA A CA 1
ATOM 682 C C . ALA A 1 86 ? 3.789 1.309 2.471 1 96.44 86 ALA A C 1
ATOM 684 O O . ALA A 1 86 ? 3.998 0.374 1.694 1 96.44 86 ALA A O 1
ATOM 685 N N . GLY A 1 87 ? 4.695 2.27 2.717 1 95.5 87 GLY A N 1
ATOM 686 C CA . GLY A 1 87 ? 6.016 2.211 2.105 1 95.5 87 GLY A CA 1
ATOM 687 C C . GLY A 1 87 ? 6.75 0.918 2.398 1 95.5 87 GLY A C 1
ATOM 688 O O . GLY A 1 87 ? 7.344 0.318 1.501 1 95.5 87 GLY A O 1
ATOM 689 N N . ILE A 1 88 ? 6.695 0.501 3.613 1 95.5 88 ILE A N 1
ATOM 690 C CA . ILE A 1 88 ? 7.332 -0.743 4.035 1 95.5 88 ILE A CA 1
ATOM 691 C C . ILE A 1 88 ? 6.68 -1.922 3.312 1 95.5 88 ILE A C 1
ATOM 693 O O . ILE A 1 88 ? 7.375 -2.791 2.779 1 95.5 88 ILE A O 1
ATOM 697 N N . THR A 1 89 ? 5.398 -1.946 3.293 1 96.94 89 THR A N 1
ATOM 698 C CA . THR A 1 89 ? 4.66 -3.021 2.639 1 96.94 89 THR A CA 1
ATOM 699 C C . THR A 1 89 ? 5.023 -3.107 1.16 1 96.94 89 THR A C 1
ATOM 701 O O . THR A 1 89 ? 5.305 -4.191 0.646 1 96.94 89 THR A O 1
ATOM 704 N N . PHE A 1 90 ? 5.031 -1.991 0.517 1 96.81 90 PHE A N 1
ATOM 705 C CA . PHE A 1 90 ? 5.328 -1.969 -0.91 1 96.81 90 PHE A CA 1
ATOM 706 C C . PHE A 1 90 ? 6.77 -2.391 -1.17 1 96.81 90 PHE A C 1
ATOM 708 O O . PHE A 1 90 ? 7.062 -3.043 -2.176 1 96.81 90 PHE A O 1
ATOM 715 N N . SER A 1 91 ? 7.66 -2.033 -0.314 1 95.06 91 SER A N 1
ATOM 716 C CA . SER A 1 91 ? 9.055 -2.445 -0.438 1 95.06 91 SER A CA 1
ATOM 717 C C . SER A 1 91 ? 9.195 -3.959 -0.322 1 95.06 91 SER A C 1
ATOM 719 O O . SER A 1 91 ? 9.914 -4.582 -1.104 1 95.06 91 SER A O 1
ATOM 721 N N . ILE A 1 92 ? 8.523 -4.5 0.627 1 95.62 92 ILE A N 1
ATOM 722 C CA . ILE A 1 92 ? 8.531 -5.945 0.812 1 95.62 92 ILE A CA 1
ATOM 723 C C . ILE A 1 92 ? 7.941 -6.629 -0.419 1 95.62 92 ILE A C 1
ATOM 725 O O . ILE A 1 92 ? 8.484 -7.625 -0.904 1 95.62 92 ILE A O 1
ATOM 729 N N . CYS A 1 93 ? 6.852 -6.078 -0.917 1 95.94 93 CYS A N 1
ATOM 730 C CA . CYS A 1 93 ? 6.223 -6.641 -2.104 1 95.94 93 CYS A CA 1
ATOM 731 C C . CYS A 1 93 ? 7.164 -6.586 -3.301 1 95.94 93 CYS A C 1
ATOM 733 O O . CYS A 1 93 ? 7.188 -7.508 -4.117 1 95.94 93 CYS A O 1
ATOM 735 N N . MET A 1 94 ? 7.879 -5.52 -3.398 1 94.75 94 MET A N 1
ATOM 736 C CA . MET A 1 94 ? 8.812 -5.387 -4.512 1 94.75 94 MET A CA 1
ATOM 737 C C . MET A 1 94 ? 9.914 -6.441 -4.434 1 94.75 94 MET A C 1
ATOM 739 O O . MET A 1 94 ? 10.219 -7.098 -5.43 1 94.75 94 MET A O 1
ATOM 743 N N . LEU A 1 95 ? 10.422 -6.594 -3.32 1 95.06 95 LEU A N 1
ATOM 744 C CA . LEU A 1 95 ? 11.461 -7.598 -3.135 1 95.06 95 LEU A CA 1
ATOM 745 C C . LEU A 1 95 ? 10.922 -9 -3.387 1 95.06 95 LEU A C 1
ATOM 747 O O . LEU A 1 95 ? 11.523 -9.773 -4.137 1 95.06 95 LEU A O 1
ATOM 751 N N . TRP A 1 96 ? 9.82 -9.281 -2.781 1 95.5 96 TRP A N 1
ATOM 752 C CA . TRP A 1 96 ? 9.195 -10.594 -2.967 1 95.5 96 TRP A CA 1
ATOM 753 C C . TRP A 1 96 ? 8.836 -10.82 -4.43 1 95.5 96 TRP A C 1
ATOM 755 O O . TRP A 1 96 ? 8.992 -11.93 -4.949 1 95.5 96 TRP A O 1
ATOM 765 N N . GLY A 1 97 ? 8.367 -9.805 -5.043 1 93.5 97 GLY A N 1
ATOM 766 C CA . GLY A 1 97 ? 7.973 -9.898 -6.441 1 93.5 97 GLY A CA 1
ATOM 767 C C . GLY A 1 97 ? 9.109 -10.305 -7.359 1 93.5 97 GLY A C 1
ATOM 768 O O . GLY A 1 97 ? 8.945 -11.172 -8.211 1 93.5 97 GLY A O 1
ATOM 769 N N . PHE A 1 98 ? 10.25 -9.789 -7.184 1 92.94 98 PHE A N 1
ATOM 770 C CA . PHE A 1 98 ? 11.367 -10.125 -8.047 1 92.94 98 PHE A CA 1
ATOM 771 C C . PHE A 1 98 ? 11.93 -11.492 -7.703 1 92.94 98 PHE A C 1
ATOM 773 O O . PHE A 1 98 ? 12.398 -12.227 -8.578 1 92.94 98 PHE A O 1
ATOM 780 N N . LEU A 1 99 ? 11.859 -11.812 -6.465 1 93.75 99 LEU A N 1
ATOM 781 C CA . LEU A 1 99 ? 12.242 -13.172 -6.098 1 93.75 99 LEU A CA 1
ATOM 782 C C . LEU A 1 99 ? 11.312 -14.195 -6.754 1 93.75 99 LEU A C 1
ATOM 784 O O . LEU A 1 99 ? 11.758 -15.266 -7.168 1 93.75 99 LEU A O 1
ATOM 788 N N . GLU A 1 100 ? 10.078 -13.82 -6.797 1 93.25 100 GLU A N 1
ATOM 789 C CA . GLU A 1 100 ? 9.094 -14.656 -7.48 1 93.25 100 GLU A CA 1
ATOM 790 C C . GLU A 1 100 ? 9.391 -14.758 -8.969 1 93.25 100 GLU A C 1
ATOM 792 O O . GLU A 1 100 ? 9.281 -15.828 -9.562 1 93.25 100 GLU A O 1
ATOM 797 N N . LEU A 1 101 ? 9.672 -13.672 -9.547 1 86.88 101 LEU A N 1
ATOM 798 C CA . LEU A 1 101 ? 9.961 -13.594 -10.977 1 86.88 101 LEU A CA 1
ATOM 799 C C . LEU A 1 101 ? 11.086 -14.547 -11.352 1 86.88 101 LEU A C 1
ATOM 801 O O . LEU A 1 101 ? 11.039 -15.188 -12.406 1 86.88 101 LEU A O 1
ATOM 805 N N . PHE A 1 102 ? 12.023 -14.688 -10.492 1 89.88 102 PHE A N 1
ATOM 806 C CA . PHE A 1 102 ? 13.156 -15.562 -10.773 1 89.88 102 PHE A CA 1
ATOM 807 C C . PHE A 1 102 ? 12.922 -16.953 -10.195 1 89.88 102 PHE A C 1
ATOM 809 O O . PHE A 1 102 ? 13.844 -17.766 -10.141 1 89.88 102 PHE A O 1
ATOM 816 N N . GLU A 1 103 ? 11.742 -17.125 -9.617 1 89.88 103 GLU A N 1
ATOM 817 C CA . GLU A 1 103 ? 11.297 -18.438 -9.141 1 89.88 103 GLU A CA 1
ATOM 818 C C . GLU A 1 103 ? 12.133 -18.891 -7.953 1 89.88 103 GLU A C 1
ATOM 820 O O . GLU A 1 103 ? 12.469 -20.078 -7.848 1 89.88 103 GLU A O 1
ATOM 825 N N . VAL A 1 104 ? 12.602 -17.938 -7.223 1 91.12 104 VAL A N 1
ATOM 826 C CA . VAL A 1 104 ? 13.352 -18.25 -6.016 1 91.12 104 VAL A CA 1
ATOM 827 C C . VAL A 1 104 ? 12.383 -18.578 -4.879 1 91.12 104 VAL A C 1
ATOM 829 O O . VAL A 1 104 ? 12.688 -19.406 -4.02 1 91.12 104 VAL A O 1
ATOM 832 N N . VAL A 1 105 ? 11.211 -17.875 -4.887 1 92.12 105 VAL A N 1
ATOM 833 C CA . VAL A 1 105 ? 10.18 -18.078 -3.871 1 92.12 105 VAL A CA 1
ATOM 834 C C . VAL A 1 105 ? 8.844 -18.391 -4.539 1 92.12 105 VAL A C 1
ATOM 836 O O . VAL A 1 105 ? 8.656 -18.109 -5.723 1 92.12 105 VAL A O 1
ATOM 839 N N . PRO A 1 106 ? 8.008 -19.062 -3.809 1 91.25 106 PRO A N 1
ATOM 840 C CA . PRO A 1 106 ? 6.695 -19.344 -4.383 1 91.25 106 PRO A CA 1
ATOM 841 C C . PRO A 1 106 ? 5.852 -18.094 -4.59 1 91.25 106 PRO A C 1
ATOM 843 O O . PRO A 1 106 ? 6.16 -17.047 -4.027 1 91.25 106 PRO A O 1
ATOM 846 N N . ASN A 1 107 ? 4.875 -18.25 -5.41 1 90.81 107 ASN A N 1
ATOM 847 C CA . ASN A 1 107 ? 3.924 -17.156 -5.617 1 90.81 107 ASN A CA 1
ATOM 848 C C . ASN A 1 107 ? 3.139 -16.859 -4.348 1 90.81 107 ASN A C 1
ATOM 850 O O . ASN A 1 107 ? 2.75 -17.766 -3.617 1 90.81 107 ASN A O 1
ATOM 854 N N . MET A 1 108 ? 3.09 -15.602 -4.062 1 89.5 108 MET A N 1
ATOM 855 C CA . MET A 1 108 ? 2.316 -15.156 -2.906 1 89.5 108 MET A CA 1
ATOM 856 C C . MET A 1 108 ? 0.885 -14.82 -3.307 1 89.5 108 MET A C 1
ATOM 858 O O . MET A 1 108 ? 0.653 -14.258 -4.379 1 89.5 108 MET A O 1
ATOM 862 N N . TRP A 1 109 ? 0.004 -15.117 -2.391 1 88.62 109 TRP A N 1
ATOM 863 C CA . TRP A 1 109 ? -1.372 -14.688 -2.619 1 88.62 109 TRP A CA 1
ATOM 864 C C . TRP A 1 109 ? -1.498 -13.172 -2.488 1 88.62 109 TRP A C 1
ATOM 866 O O . TRP A 1 109 ? -1.016 -12.586 -1.519 1 88.62 109 TRP A O 1
ATOM 876 N N . THR A 1 110 ? -2.168 -12.625 -3.422 1 92.31 110 THR A N 1
ATOM 877 C CA . THR A 1 110 ? -2.27 -11.172 -3.486 1 92.31 110 THR A CA 1
ATOM 878 C C . THR A 1 110 ? -3.021 -10.625 -2.273 1 92.31 110 THR A C 1
ATOM 880 O O . THR A 1 110 ? -2.756 -9.508 -1.821 1 92.31 110 THR A O 1
ATOM 883 N N . PHE A 1 111 ? -3.887 -11.406 -1.679 1 90.06 111 PHE A N 1
ATOM 884 C CA . PHE A 1 111 ? -4.672 -10.938 -0.546 1 90.06 111 PHE A CA 1
ATOM 885 C C . PHE A 1 111 ? -3.785 -10.695 0.669 1 90.06 111 PHE A C 1
ATOM 887 O O . PHE A 1 111 ? -4.156 -9.961 1.583 1 90.06 111 PHE A O 1
ATOM 894 N N . LEU A 1 112 ? -2.6 -11.258 0.703 1 93.19 112 LEU A N 1
ATOM 895 C CA . LEU A 1 112 ? -1.709 -11.148 1.854 1 93.19 112 LEU A CA 1
ATOM 896 C C . LEU A 1 112 ? -1.101 -9.75 1.935 1 93.19 112 LEU A C 1
ATOM 898 O O . LEU A 1 112 ? -0.559 -9.367 2.973 1 93.19 112 LEU A O 1
ATOM 902 N N . VAL A 1 113 ? -1.239 -9.016 0.903 1 95.75 113 VAL A N 1
ATOM 903 C CA . VAL A 1 113 ? -0.688 -7.668 0.864 1 95.75 113 VAL A CA 1
ATOM 904 C C . VAL A 1 113 ? -1.358 -6.801 1.929 1 95.75 113 VAL A C 1
ATOM 906 O O . VAL A 1 113 ? -0.693 -6.02 2.613 1 95.75 113 VAL A O 1
ATOM 909 N N . VAL A 1 114 ? -2.59 -7.027 2.133 1 95 114 VAL A N 1
ATOM 910 C CA . VAL A 1 114 ? -3.346 -6.176 3.047 1 95 114 VAL A CA 1
ATOM 911 C C . VAL A 1 114 ? -2.971 -6.504 4.488 1 95 114 VAL A C 1
ATOM 913 O O . VAL A 1 114 ? -2.613 -5.613 5.262 1 95 114 VAL A O 1
ATOM 916 N N . PRO A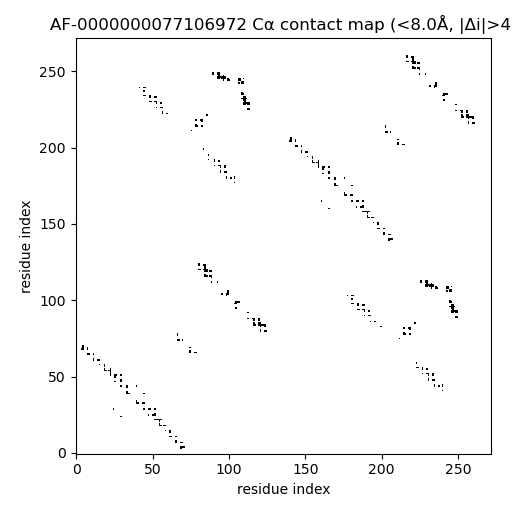 1 115 ? -3.018 -7.812 4.855 1 93.06 115 PRO A N 1
ATOM 917 C CA . PRO A 1 115 ? -2.525 -8.125 6.199 1 93.06 115 PRO A CA 1
ATOM 918 C C . PRO A 1 115 ? -1.085 -7.664 6.418 1 93.06 115 PRO A C 1
ATOM 920 O O . PRO A 1 115 ? -0.727 -7.25 7.527 1 93.06 115 PRO A O 1
ATOM 923 N N . MET A 1 116 ? -0.298 -7.75 5.465 1 95.81 116 MET A N 1
ATOM 924 C CA . MET A 1 116 ? 1.077 -7.27 5.566 1 95.81 116 MET A CA 1
ATOM 925 C C . MET A 1 116 ? 1.11 -5.773 5.855 1 95.81 116 MET A C 1
ATOM 927 O O . MET A 1 116 ? 1.925 -5.309 6.652 1 95.81 116 MET A O 1
ATOM 931 N N . PHE A 1 117 ? 0.218 -5.055 5.207 1 97.19 117 PHE A N 1
ATOM 932 C CA . PHE A 1 117 ? 0.146 -3.621 5.465 1 97.19 117 PHE A CA 1
ATOM 933 C C . PHE A 1 117 ? -0.221 -3.348 6.918 1 97.19 117 PHE A C 1
ATOM 935 O O . PHE A 1 117 ? 0.401 -2.51 7.574 1 97.19 117 PHE A O 1
ATOM 942 N N . PHE A 1 118 ? -1.18 -4.008 7.414 1 93.81 118 PHE A N 1
ATOM 943 C CA . PHE A 1 118 ? -1.618 -3.758 8.781 1 93.81 118 PHE A CA 1
ATOM 944 C C . PHE A 1 118 ? -0.531 -4.145 9.781 1 93.81 118 PHE A C 1
ATOM 946 O O . PHE A 1 118 ? -0.365 -3.492 10.812 1 93.81 118 PHE A O 1
ATOM 953 N N . ALA A 1 119 ? 0.131 -5.219 9.469 1 95.06 119 ALA A N 1
ATOM 954 C CA . ALA A 1 119 ? 1.26 -5.598 10.312 1 95.06 119 ALA A CA 1
ATOM 955 C C . ALA A 1 119 ? 2.336 -4.516 10.312 1 95.06 119 ALA A C 1
ATOM 957 O O . ALA A 1 119 ? 2.834 -4.125 11.367 1 95.06 119 ALA A O 1
ATOM 958 N N . SER A 1 120 ? 2.66 -4.031 9.133 1 95.69 120 SER A N 1
ATOM 959 C CA . SER A 1 120 ? 3.68 -2.998 8.992 1 95.69 120 SER A CA 1
ATOM 960 C C . SER A 1 120 ? 3.262 -1.714 9.703 1 95.69 120 SER A C 1
ATOM 962 O O . SER A 1 120 ? 4.062 -1.103 10.414 1 95.69 120 SER A O 1
ATOM 964 N N . GLN A 1 121 ? 2.039 -1.353 9.406 1 94.5 121 GLN A N 1
ATOM 965 C CA . GLN A 1 121 ? 1.519 -0.15 10.055 1 94.5 121 GLN A CA 1
ATOM 966 C C . GLN A 1 121 ? 1.517 -0.297 11.57 1 94.5 121 GLN A C 1
ATOM 968 O O . GLN A 1 121 ? 1.819 0.656 12.297 1 94.5 121 GLN A O 1
ATOM 973 N N . GLY A 1 122 ? 1.132 -1.457 12.062 1 92.56 122 GLY A N 1
ATOM 974 C CA . GLY A 1 122 ? 1.177 -1.727 13.492 1 92.56 122 GLY A CA 1
ATOM 975 C C . GLY A 1 122 ? 2.57 -1.609 14.078 1 92.56 122 GLY A C 1
ATOM 976 O O . GLY A 1 122 ? 2.752 -1.033 15.148 1 92.56 122 GLY A O 1
ATOM 977 N N . ILE A 1 123 ? 3.51 -2.133 13.406 1 94.38 123 ILE A N 1
ATOM 978 C CA . ILE A 1 123 ? 4.898 -2.074 13.844 1 94.38 123 ILE A CA 1
ATOM 979 C C . ILE A 1 123 ? 5.352 -0.618 13.938 1 94.38 123 ILE A C 1
ATOM 981 O O 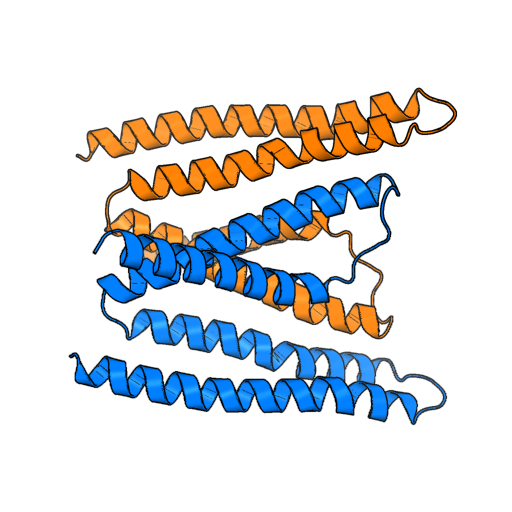. ILE A 1 123 ? 5.984 -0.221 14.922 1 94.38 123 ILE A O 1
ATOM 985 N N . VAL A 1 124 ? 5 0.139 12.914 1 93.62 124 VAL A N 1
ATOM 986 C CA . VAL A 1 124 ? 5.379 1.548 12.898 1 93.62 124 VAL A CA 1
ATOM 987 C C . VAL A 1 124 ? 4.742 2.27 14.078 1 93.62 124 VAL A C 1
ATOM 989 O O . VAL A 1 124 ? 5.406 3.031 14.789 1 93.62 124 VAL A O 1
ATOM 992 N N . SER A 1 125 ? 3.5 2.029 14.273 1 92.12 125 SER A N 1
ATOM 993 C CA . SER A 1 125 ? 2.779 2.68 15.367 1 92.12 125 SER A CA 1
ATOM 994 C C . SER A 1 125 ? 3.342 2.27 16.719 1 92.12 125 SER A C 1
ATOM 996 O O . SER A 1 125 ? 3.473 3.102 17.625 1 92.12 125 SER A O 1
ATOM 998 N N . CYS A 1 126 ? 3.652 1.021 16.859 1 92 126 CYS A N 1
ATOM 999 C CA . CYS A 1 126 ? 4.219 0.523 18.109 1 92 126 CYS A CA 1
ATOM 1000 C C . CYS A 1 126 ? 5.605 1.107 18.344 1 92 126 CYS A C 1
ATOM 1002 O O . CYS A 1 126 ? 5.934 1.494 19.469 1 92 126 CYS A O 1
ATOM 1004 N N . ALA A 1 127 ? 6.418 1.089 17.359 1 92.12 127 ALA A N 1
ATOM 1005 C CA . ALA A 1 127 ? 7.762 1.654 17.469 1 92.12 127 ALA A CA 1
ATOM 1006 C C . ALA A 1 127 ? 7.703 3.121 17.891 1 92.12 127 ALA A C 1
ATOM 1008 O O . ALA A 1 127 ? 8.492 3.564 18.734 1 92.12 127 ALA A O 1
ATOM 1009 N N . ARG A 1 128 ? 6.785 3.826 17.406 1 87.62 128 ARG A N 1
ATOM 1010 C CA . ARG A 1 128 ? 6.645 5.238 17.734 1 87.62 128 ARG A CA 1
ATOM 1011 C C . ARG A 1 128 ? 6.184 5.41 19.188 1 87.62 128 ARG A C 1
ATOM 1013 O O . ARG A 1 128 ? 6.625 6.328 19.875 1 87.62 128 ARG A O 1
ATOM 1020 N N . HIS A 1 129 ? 5.293 4.496 19.516 1 86.62 129 HIS A N 1
ATOM 1021 C CA . HIS A 1 129 ? 4.801 4.547 20.891 1 86.62 129 HIS A CA 1
ATOM 1022 C C . HIS A 1 129 ? 5.91 4.23 21.891 1 86.62 129 HIS A C 1
ATOM 1024 O O . HIS A 1 129 ? 6.027 4.887 22.922 1 86.62 129 HIS A O 1
ATOM 1030 N N . LEU A 1 130 ? 6.703 3.326 21.531 1 87.62 130 LEU A N 1
ATOM 1031 C CA . LEU A 1 130 ? 7.805 2.922 22.391 1 87.62 130 LEU A CA 1
ATOM 1032 C C . LEU A 1 130 ? 8.867 4.012 22.469 1 87.62 130 LEU A C 1
ATOM 1034 O O . LEU A 1 130 ? 9.438 4.258 23.531 1 87.62 130 LEU A O 1
ATOM 1038 N N . PHE A 1 131 ? 9.156 4.598 21.375 1 84.38 131 PHE A N 1
ATOM 1039 C CA . PHE A 1 131 ? 10.172 5.641 21.344 1 84.38 131 PHE A CA 1
ATOM 1040 C C . PHE A 1 131 ? 9.695 6.887 22.078 1 84.38 131 PHE A C 1
ATOM 1042 O O . PHE A 1 131 ? 10.5 7.59 22.703 1 84.38 131 PHE A O 1
ATOM 1049 N N . GLU A 1 132 ? 8.484 7.238 21.953 1 80.31 132 GLU A N 1
ATOM 1050 C CA . GLU A 1 132 ? 7.938 8.391 22.672 1 80.31 132 GLU A CA 1
ATOM 1051 C C . GLU A 1 132 ? 7.875 8.133 24.172 1 80.31 132 GLU A C 1
ATOM 1053 O O . GLU A 1 132 ? 8.039 9.055 24.969 1 80.31 132 GLU A O 1
ATOM 1058 N N . LYS A 1 133 ? 7.66 6.98 24.547 1 80.88 133 LYS A N 1
ATOM 1059 C CA . LYS A 1 133 ? 7.66 6.621 25.953 1 80.88 133 LYS A CA 1
ATOM 1060 C C . LYS A 1 133 ? 9.07 6.637 26.531 1 80.88 133 LYS A C 1
ATOM 1062 O O . LYS A 1 133 ? 9.281 7.043 27.672 1 80.88 133 LYS A O 1
ATOM 1067 N N . SER A 1 134 ? 9.875 6.238 25.703 1 74.62 134 SER A N 1
ATOM 1068 C CA . SER A 1 134 ? 11.266 6.223 26.156 1 74.62 134 SER A CA 1
ATOM 1069 C C . SER A 1 134 ? 11.82 7.637 26.297 1 74.62 134 SER A C 1
ATOM 1071 O O . SER A 1 134 ? 12.688 7.895 27.125 1 74.62 134 SER A O 1
ATOM 1073 N N . ALA A 1 135 ? 11.328 8.523 25.484 1 70.25 135 ALA A N 1
ATOM 1074 C CA . ALA A 1 135 ? 11.773 9.906 25.531 1 70.25 135 ALA A CA 1
ATOM 1075 C C . ALA A 1 135 ? 11.141 10.656 26.703 1 70.25 135 ALA A C 1
ATOM 1077 O O . ALA A 1 135 ? 11.633 11.711 27.125 1 70.25 135 ALA A O 1
ATOM 1078 N N . ALA A 1 136 ? 10.148 10.281 27.266 1 62.12 136 ALA A N 1
ATOM 1079 C CA . ALA A 1 136 ? 9.562 10.875 28.469 1 62.12 136 ALA A CA 1
ATOM 1080 C C . ALA A 1 136 ? 10.25 10.344 29.719 1 62.12 136 ALA A C 1
ATOM 1082 O O . ALA A 1 136 ? 10.602 9.164 29.797 1 62.12 136 ALA A O 1
ATOM 1083 N N . MET B 1 1 ? 11.984 30.234 3.352 1 49.75 1 MET B N 1
ATOM 1084 C CA . MET B 1 1 ? 11.164 29.047 3.533 1 49.75 1 MET B CA 1
ATOM 1085 C C . MET B 1 1 ? 10.734 28.469 2.188 1 49.75 1 MET B C 1
ATOM 1087 O O . MET B 1 1 ? 10.836 27.266 1.967 1 49.75 1 MET B O 1
ATOM 1091 N N . ALA B 1 2 ? 10.18 29.328 1.354 1 57.97 2 ALA B N 1
ATOM 1092 C CA . ALA B 1 2 ? 9.773 29 -0.007 1 57.97 2 ALA B CA 1
ATOM 1093 C C . ALA B 1 2 ? 10.953 28.484 -0.824 1 57.97 2 ALA B C 1
ATOM 1095 O O . ALA B 1 2 ? 10.82 27.516 -1.57 1 57.97 2 ALA B O 1
ATOM 1096 N N . ASN B 1 3 ? 12.086 29.031 -0.561 1 64.88 3 ASN B N 1
ATOM 1097 C CA . ASN B 1 3 ? 13.305 28.703 -1.299 1 64.88 3 ASN B CA 1
ATOM 1098 C C . ASN B 1 3 ? 13.844 27.328 -0.919 1 64.88 3 ASN B C 1
ATOM 1100 O O . ASN B 1 3 ? 14.383 26.609 -1.767 1 64.88 3 ASN B O 1
ATOM 1104 N N . SER B 1 4 ? 13.43 26.984 0.28 1 75.5 4 SER B N 1
ATOM 1105 C CA . SER B 1 4 ? 13.914 25.719 0.798 1 75.5 4 SER B CA 1
ATOM 1106 C C . SER B 1 4 ? 13.18 24.547 0.157 1 75.5 4 SER B C 1
ATOM 1108 O O . SER B 1 4 ? 13.797 23.516 -0.167 1 75.5 4 SER B O 1
ATOM 1110 N N . TYR B 1 5 ? 11.945 24.734 -0.231 1 76.62 5 TYR B N 1
ATOM 1111 C CA . TYR B 1 5 ? 11.172 23.672 -0.87 1 76.62 5 TYR B CA 1
ATOM 1112 C C . TYR B 1 5 ? 11.617 23.484 -2.316 1 76.62 5 TYR B C 1
ATOM 1114 O O . TYR B 1 5 ? 11.664 22.344 -2.807 1 76.62 5 TYR B O 1
ATOM 1122 N N . SER B 1 6 ? 11.828 24.625 -2.873 1 79.81 6 SER B N 1
ATOM 1123 C CA . SER B 1 6 ? 12.25 24.531 -4.266 1 79.81 6 SER B CA 1
ATOM 1124 C C . SER B 1 6 ? 13.555 23.75 -4.406 1 79.81 6 SER B C 1
ATOM 1126 O O . SER B 1 6 ? 13.695 22.922 -5.297 1 79.81 6 SER B O 1
ATOM 1128 N N . LEU B 1 7 ? 14.469 24.078 -3.529 1 85.75 7 LEU B N 1
ATOM 1129 C CA . LEU B 1 7 ? 15.742 23.359 -3.549 1 85.75 7 LEU B CA 1
ATOM 1130 C C . LEU B 1 7 ? 15.555 21.891 -3.186 1 85.75 7 LEU B C 1
ATOM 1132 O O . LEU B 1 7 ? 16.172 21.016 -3.785 1 85.75 7 LEU B O 1
ATOM 1136 N N . ALA B 1 8 ? 14.703 21.688 -2.217 1 86 8 ALA B N 1
ATOM 1137 C CA . ALA B 1 8 ? 14.422 20.312 -1.789 1 86 8 ALA B CA 1
ATOM 1138 C C . ALA B 1 8 ? 13.766 19.516 -2.91 1 86 8 ALA B C 1
ATOM 1140 O O . ALA B 1 8 ? 14.086 18.344 -3.113 1 86 8 ALA B O 1
ATOM 1141 N N . ASN B 1 9 ? 12.93 20.125 -3.58 1 88.06 9 ASN B N 1
ATOM 1142 C CA . ASN B 1 9 ? 12.25 19.469 -4.691 1 88.06 9 ASN B CA 1
ATOM 1143 C C . ASN B 1 9 ? 13.211 19.156 -5.832 1 88.06 9 ASN B C 1
ATOM 1145 O O . ASN B 1 9 ? 13.109 18.109 -6.465 1 88.06 9 ASN B O 1
ATOM 1149 N N . LYS B 1 10 ? 14.102 20.047 -6.105 1 90.06 10 LYS B N 1
ATOM 1150 C CA . LYS B 1 10 ? 15.125 19.812 -7.125 1 90.06 10 LYS B CA 1
ATOM 1151 C C . LYS B 1 10 ? 16.016 18.641 -6.754 1 90.06 10 LYS B C 1
ATOM 1153 O O . LYS B 1 10 ? 16.328 17.797 -7.602 1 90.06 10 LYS B O 1
ATOM 1158 N N . ARG B 1 11 ? 16.438 18.641 -5.586 1 89.56 11 ARG B N 1
ATOM 1159 C CA . ARG B 1 11 ? 17.25 17.516 -5.09 1 89.56 11 ARG B CA 1
ATOM 1160 C C . ARG B 1 11 ? 16.484 16.203 -5.191 1 89.56 11 ARG B C 1
ATOM 1162 O O . ARG B 1 11 ? 17.062 15.18 -5.566 1 89.56 11 ARG B O 1
ATOM 1169 N N . TYR B 1 12 ? 15.203 16.281 -4.805 1 90.56 12 TYR B N 1
ATOM 1170 C CA . TYR B 1 12 ? 14.359 15.086 -4.91 1 90.56 12 TYR B CA 1
ATOM 1171 C C . TYR B 1 12 ? 14.305 14.586 -6.348 1 90.56 12 TYR B C 1
ATOM 1173 O O . TYR B 1 12 ? 14.461 13.391 -6.602 1 90.56 12 TYR B O 1
ATOM 1181 N N . LYS B 1 13 ? 14.086 15.484 -7.262 1 92.12 13 LYS B N 1
ATOM 1182 C CA . LYS B 1 13 ? 13.961 15.102 -8.664 1 92.12 13 LYS B CA 1
ATOM 1183 C C . LYS B 1 13 ? 15.25 14.477 -9.18 1 92.12 13 LYS B C 1
ATOM 1185 O O . LYS B 1 13 ? 15.219 13.508 -9.938 1 92.12 13 LYS B O 1
ATOM 1190 N N . ARG B 1 14 ? 16.328 15.078 -8.82 1 92.94 14 ARG B N 1
ATOM 1191 C CA . ARG B 1 14 ? 17.625 14.539 -9.219 1 92.94 14 ARG B CA 1
ATOM 1192 C C . ARG B 1 14 ? 17.844 13.141 -8.641 1 92.94 14 ARG B C 1
ATOM 1194 O O . ARG B 1 14 ? 18.156 12.203 -9.367 1 92.94 14 ARG B O 1
ATOM 1201 N N . ASP B 1 15 ? 17.641 13.016 -7.348 1 94.44 15 ASP B N 1
ATOM 1202 C CA . ASP B 1 15 ? 17.844 11.734 -6.676 1 94.44 15 ASP B CA 1
ATOM 1203 C C . ASP B 1 15 ? 16.859 10.688 -7.211 1 94.44 15 ASP B C 1
ATOM 1205 O O . ASP B 1 15 ? 17.219 9.516 -7.359 1 94.44 15 ASP B O 1
ATOM 1209 N N . PHE B 1 16 ? 15.742 11.148 -7.477 1 93.5 16 PHE B N 1
ATOM 1210 C CA . PHE B 1 16 ? 14.719 10.273 -8.039 1 93.5 16 PHE B CA 1
ATOM 1211 C C . PHE B 1 16 ? 15.148 9.766 -9.414 1 93.5 16 PHE B C 1
ATOM 1213 O O . PHE B 1 16 ? 15.031 8.57 -9.703 1 93.5 16 PHE B O 1
ATOM 1220 N N . ALA B 1 17 ? 15.609 10.625 -10.234 1 94.62 17 ALA B N 1
ATOM 1221 C CA . ALA B 1 17 ? 16.062 10.25 -11.578 1 94.62 17 ALA B CA 1
ATOM 1222 C C . ALA B 1 17 ? 17.188 9.227 -11.508 1 94.62 17 ALA B C 1
ATOM 1224 O O . ALA B 1 17 ? 17.219 8.273 -12.289 1 94.62 17 ALA B O 1
ATOM 1225 N N . ILE B 1 18 ? 18 9.414 -10.602 1 95.06 18 ILE B N 1
ATOM 1226 C CA . ILE B 1 18 ? 19.125 8.5 -10.43 1 95.06 18 ILE B CA 1
ATOM 1227 C C . ILE B 1 18 ? 18.609 7.125 -10.016 1 95.06 18 ILE B C 1
ATOM 1229 O O . ILE B 1 18 ? 19.031 6.105 -10.57 1 95.06 18 ILE B O 1
ATOM 1233 N N . LEU B 1 19 ? 17.703 7.117 -9.094 1 94.5 19 LEU B N 1
ATOM 1234 C CA . LEU B 1 19 ? 17.125 5.859 -8.617 1 94.5 19 LEU B CA 1
ATOM 1235 C C . LEU B 1 19 ? 16.359 5.152 -9.734 1 94.5 19 LEU B C 1
ATOM 1237 O O . LEU B 1 19 ? 16.453 3.928 -9.859 1 94.5 19 LEU B O 1
ATOM 1241 N N . MET B 1 20 ? 15.742 5.914 -10.492 1 93.81 20 MET B N 1
ATOM 1242 C CA . MET B 1 20 ? 14.984 5.344 -11.602 1 93.81 20 MET B CA 1
ATOM 1243 C C . MET B 1 20 ? 15.922 4.762 -12.656 1 93.81 20 MET B C 1
ATOM 1245 O O . MET B 1 20 ? 15.641 3.701 -13.219 1 93.81 20 MET B O 1
ATOM 1249 N N . CYS B 1 21 ? 16.922 5.441 -12.992 1 94.69 21 CYS B N 1
ATOM 1250 C CA . CYS B 1 21 ? 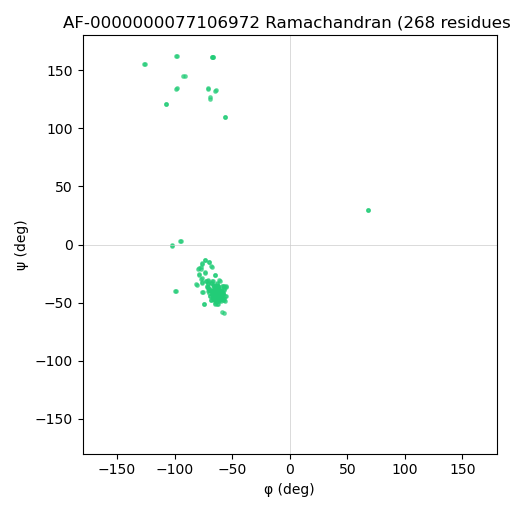17.906 4.91 -13.93 1 94.69 21 CYS B CA 1
ATOM 1251 C C . CYS B 1 21 ? 18.484 3.596 -13.414 1 94.69 21 CYS B C 1
ATOM 1253 O O . CYS B 1 21 ? 18.578 2.621 -14.164 1 94.69 21 CYS B O 1
ATOM 1255 N N . PHE B 1 22 ? 18.844 3.633 -12.188 1 94.88 22 PHE B N 1
ATOM 1256 C CA . PHE B 1 22 ? 19.344 2.414 -11.57 1 94.88 22 PHE B CA 1
ATOM 1257 C C . PHE B 1 22 ? 18.312 1.295 -11.648 1 94.88 22 PHE B C 1
ATOM 1259 O O . PHE B 1 22 ? 18.656 0.143 -11.922 1 94.88 22 PHE B O 1
ATOM 1266 N N . TYR B 1 23 ? 17.156 1.591 -11.422 1 94.06 23 TYR B N 1
ATOM 1267 C CA . TYR B 1 23 ? 16.062 0.617 -11.469 1 94.06 23 TYR B CA 1
ATOM 1268 C C . TYR B 1 23 ? 15.945 -0.01 -12.852 1 94.06 23 TYR B C 1
ATOM 1270 O O . TYR B 1 23 ? 15.891 -1.235 -12.984 1 94.06 23 TYR B O 1
ATOM 1278 N N . VAL B 1 24 ? 15.938 0.817 -13.852 1 92.5 24 VAL B N 1
ATOM 1279 C CA . VAL B 1 24 ? 15.805 0.355 -15.227 1 92.5 24 VAL B CA 1
ATOM 1280 C C . VAL B 1 24 ? 16.984 -0.546 -15.586 1 92.5 24 VAL B C 1
ATOM 1282 O 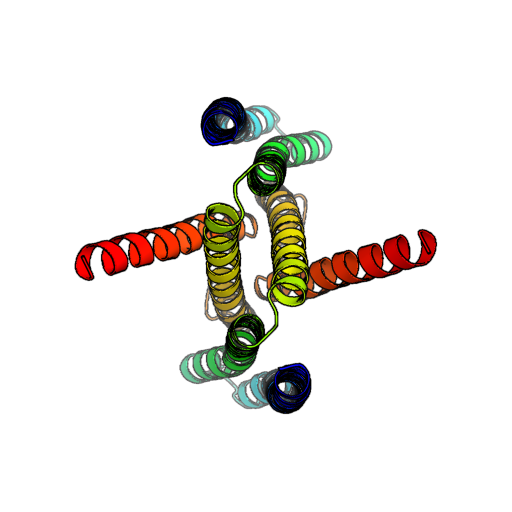O . VAL B 1 24 ? 16.797 -1.622 -16.156 1 92.5 24 VAL B O 1
ATOM 1285 N N . VAL B 1 25 ? 18.109 -0.171 -15.203 1 93.38 25 VAL B N 1
ATOM 1286 C CA . VAL B 1 25 ? 19.297 -0.96 -15.492 1 93.38 25 VAL B CA 1
ATOM 1287 C C . VAL B 1 25 ? 19.219 -2.307 -14.773 1 93.38 25 VAL B C 1
ATOM 1289 O O . VAL B 1 25 ? 19.516 -3.35 -15.359 1 93.38 25 VAL B O 1
ATOM 1292 N N . ALA B 1 26 ? 18.828 -2.264 -13.578 1 91.62 26 ALA B N 1
ATOM 1293 C CA . ALA B 1 26 ? 18.734 -3.494 -12.797 1 91.62 26 ALA B CA 1
ATOM 1294 C C . ALA B 1 26 ? 17.672 -4.434 -13.383 1 91.62 26 ALA B C 1
ATOM 1296 O O . ALA B 1 26 ? 17.859 -5.652 -13.391 1 91.62 26 ALA B O 1
ATOM 1297 N N . CYS B 1 27 ? 16.594 -3.879 -13.875 1 88.25 27 CYS B N 1
ATOM 1298 C CA . CYS B 1 27 ? 15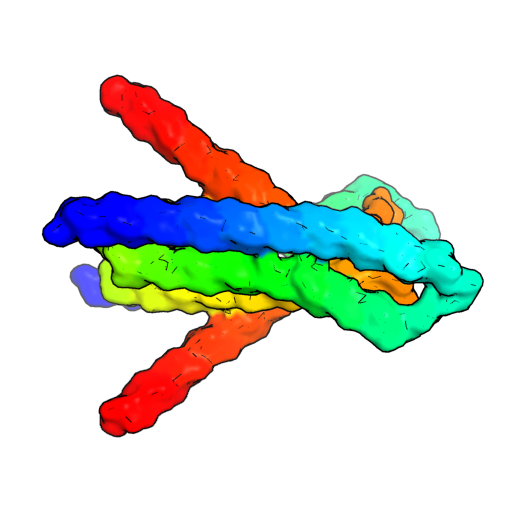.5 -4.668 -14.43 1 88.25 27 CYS B CA 1
ATOM 1299 C C . CYS B 1 27 ? 15.93 -5.383 -15.711 1 88.25 27 CYS B C 1
ATOM 1301 O O . CYS B 1 27 ? 15.469 -6.488 -15.992 1 88.25 27 CYS B O 1
ATOM 1303 N N . PHE B 1 28 ? 16.781 -4.809 -16.406 1 90.31 28 PHE B N 1
ATOM 1304 C CA . PHE B 1 28 ? 17.172 -5.391 -17.688 1 90.31 28 PHE B CA 1
ATOM 1305 C C . PHE B 1 28 ? 18.484 -6.164 -17.547 1 90.31 28 PHE B C 1
ATOM 1307 O O . PHE B 1 28 ? 18.625 -7.254 -18.109 1 90.31 28 PHE B O 1
ATOM 1314 N N . ALA B 1 29 ? 19.359 -5.633 -16.812 1 89.25 29 ALA B N 1
ATOM 1315 C CA . ALA B 1 29 ? 20.672 -6.258 -16.672 1 89.25 29 ALA B CA 1
ATOM 1316 C C . ALA B 1 29 ? 20.578 -7.539 -15.852 1 89.25 29 ALA B C 1
ATOM 1318 O O . ALA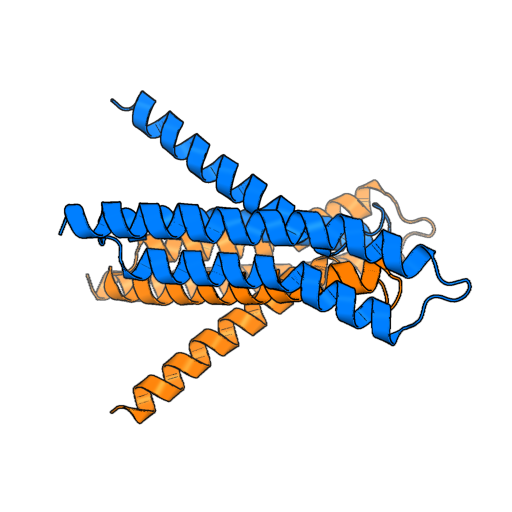 B 1 29 ? 21.281 -8.516 -16.125 1 89.25 29 ALA B O 1
ATOM 1319 N N . GLY B 1 30 ? 19.75 -7.566 -14.867 1 86.5 30 GLY B N 1
ATOM 1320 C CA . GLY B 1 30 ? 19.625 -8.719 -13.984 1 86.5 30 GLY B CA 1
ATOM 1321 C C . GLY B 1 30 ? 19.25 -9.992 -14.719 1 86.5 30 GLY B C 1
ATOM 1322 O O . GLY B 1 30 ? 20.031 -10.945 -14.758 1 86.5 30 GLY B O 1
ATOM 1323 N N . PRO B 1 31 ? 18.141 -9.93 -15.391 1 85 31 PRO B N 1
ATOM 1324 C CA . PRO B 1 31 ? 17.734 -11.117 -16.141 1 85 31 PRO B CA 1
ATOM 1325 C C . PRO B 1 31 ? 18.734 -11.5 -17.234 1 85 31 PRO B C 1
ATOM 1327 O O . PRO B 1 31 ? 18.938 -12.688 -17.484 1 85 31 PRO B O 1
ATOM 1330 N N . LEU B 1 32 ? 19.297 -10.5 -17.812 1 86.94 32 LEU B N 1
ATOM 1331 C CA . LEU B 1 32 ? 20.266 -10.781 -18.875 1 86.94 32 LEU B CA 1
ATOM 1332 C C . LEU B 1 32 ? 21.484 -11.516 -18.312 1 86.94 32 LEU B C 1
ATOM 1334 O O . LEU B 1 32 ? 22 -12.438 -18.938 1 86.94 32 LEU B O 1
ATOM 1338 N N . LEU B 1 33 ? 21.906 -11.102 -17.172 1 85.38 33 LEU B N 1
ATOM 1339 C CA . LEU B 1 33 ? 23.047 -11.734 -16.516 1 85.38 33 LEU B CA 1
ATOM 1340 C C . LEU B 1 33 ? 22.719 -13.164 -16.094 1 85.38 33 LEU B C 1
ATOM 1342 O O . LEU B 1 33 ? 23.531 -14.07 -16.25 1 85.38 33 LEU B O 1
ATOM 1346 N N . ILE B 1 34 ? 21.594 -13.391 -15.609 1 85.94 34 ILE B N 1
ATOM 1347 C CA . ILE B 1 34 ? 21.156 -14.695 -15.117 1 85.94 34 ILE B CA 1
ATOM 1348 C C . ILE B 1 34 ? 20.953 -15.648 -16.281 1 85.94 34 ILE B C 1
ATOM 1350 O O . ILE B 1 34 ? 21.25 -16.844 -16.188 1 85.94 34 ILE B O 1
ATOM 1354 N N . SER B 1 35 ? 20.516 -15.102 -17.375 1 84.69 35 SER B N 1
ATOM 1355 C CA . SER B 1 35 ? 20.266 -15.922 -18.562 1 84.69 35 SER B CA 1
ATOM 1356 C C . SER B 1 35 ? 21.578 -16.422 -19.156 1 84.69 35 SER B C 1
ATOM 1358 O O . SER B 1 35 ? 21.594 -17.375 -19.953 1 84.69 35 SER B O 1
ATOM 1360 N N . ALA B 1 36 ? 22.625 -15.883 -18.797 1 83.56 36 ALA B N 1
ATOM 1361 C CA . ALA B 1 36 ? 23.938 -16.281 -19.312 1 83.56 36 ALA B CA 1
ATOM 1362 C C . ALA B 1 36 ? 24.406 -17.594 -18.672 1 83.56 36 ALA B C 1
ATOM 1364 O O . ALA B 1 36 ? 25.297 -18.266 -19.203 1 83.56 36 ALA B O 1
ATOM 1365 N N . PHE B 1 37 ? 23.797 -17.938 -17.641 1 84.12 37 PHE B N 1
ATOM 1366 C CA . PHE B 1 37 ? 24.172 -19.172 -16.953 1 84.12 37 PHE B CA 1
ATOM 1367 C C . PHE B 1 37 ? 23.234 -20.312 -17.344 1 84.12 37 PHE B C 1
ATOM 1369 O O . PHE B 1 37 ? 22.031 -20.094 -17.547 1 84.12 37 PHE B O 1
ATOM 1376 N N . PRO B 1 38 ? 23.812 -21.438 -17.641 1 82.56 38 PRO B N 1
ATOM 1377 C CA . PRO B 1 38 ? 22.953 -22.562 -17.969 1 82.56 38 PRO B CA 1
ATOM 1378 C C . PRO B 1 38 ? 21.938 -22.891 -16.875 1 82.56 38 PRO B C 1
ATOM 1380 O O . PRO B 1 38 ? 20.766 -23.141 -17.156 1 82.56 38 PRO B O 1
ATOM 1383 N N . GLU B 1 39 ? 22.453 -22.984 -15.602 1 86 39 GLU B N 1
ATOM 1384 C CA . GLU B 1 39 ? 21.578 -23.141 -14.445 1 86 39 GLU B CA 1
ATOM 1385 C C . GLU B 1 39 ? 21.5 -21.875 -13.617 1 86 39 GLU B C 1
ATOM 1387 O O . GLU B 1 39 ? 22.531 -21.266 -13.312 1 86 39 GLU B O 1
ATOM 1392 N N . LYS B 1 40 ? 20.406 -21.328 -13.438 1 82.88 40 LYS B N 1
ATOM 1393 C CA . LYS B 1 40 ? 20.203 -20.078 -12.688 1 82.88 40 LYS B CA 1
ATOM 1394 C C . LYS B 1 40 ? 20.75 -20.203 -11.273 1 82.88 40 LYS B C 1
ATOM 1396 O O . LYS B 1 40 ? 20.25 -21 -10.477 1 82.88 40 LYS B O 1
ATOM 1401 N N . PRO B 1 41 ? 21.828 -19.5 -11.062 1 88.38 41 PRO B N 1
ATOM 1402 C CA . PRO B 1 41 ? 22.312 -19.516 -9.68 1 88.38 41 PRO B CA 1
ATOM 1403 C C . PRO B 1 41 ? 21.391 -18.766 -8.727 1 88.38 41 PRO B C 1
ATOM 1405 O O . PRO B 1 41 ? 21.078 -17.594 -8.961 1 88.38 41 PRO B O 1
ATOM 1408 N N . VAL B 1 42 ? 20.984 -19.469 -7.684 1 89.44 42 VAL B N 1
ATOM 1409 C CA . VAL B 1 42 ? 20.031 -18.922 -6.727 1 89.44 42 VAL B CA 1
ATOM 1410 C C . VAL B 1 42 ? 20.594 -17.656 -6.094 1 89.44 42 VAL B C 1
ATOM 1412 O O . VAL B 1 42 ? 19.875 -16.656 -5.922 1 89.44 42 VAL B O 1
ATOM 1415 N N . TRP B 1 43 ? 21.859 -17.672 -5.758 1 91.06 43 TRP B N 1
ATOM 1416 C CA . TRP B 1 43 ? 22.469 -16.531 -5.102 1 91.06 43 TRP B CA 1
ATOM 1417 C C . TRP B 1 43 ? 22.438 -15.305 -6.012 1 91.06 43 TRP B C 1
ATOM 1419 O O . TRP B 1 43 ? 22.25 -14.18 -5.543 1 91.06 43 TRP B O 1
ATOM 1429 N N . MET B 1 44 ? 22.641 -15.445 -7.273 1 91.06 44 MET B N 1
ATOM 1430 C CA . MET B 1 44 ? 22.609 -14.336 -8.219 1 91.06 44 MET B CA 1
ATOM 1431 C C . MET B 1 44 ? 21.203 -13.789 -8.367 1 91.06 44 MET B C 1
ATOM 1433 O O . MET B 1 44 ? 21.016 -12.57 -8.477 1 91.06 44 MET B O 1
ATOM 1437 N N . ALA B 1 45 ? 20.25 -14.695 -8.398 1 92.19 45 ALA B N 1
ATOM 1438 C CA . ALA B 1 45 ? 18.859 -14.281 -8.492 1 92.19 45 ALA B CA 1
ATOM 1439 C C . ALA B 1 45 ? 18.453 -13.445 -7.281 1 92.19 45 ALA B C 1
ATOM 1441 O O . ALA B 1 45 ? 17.766 -12.43 -7.418 1 92.19 45 ALA B O 1
ATOM 1442 N N . VAL B 1 46 ? 18.906 -13.875 -6.156 1 93.88 46 VAL B N 1
ATOM 1443 C CA . VAL B 1 46 ? 18.609 -13.164 -4.918 1 93.88 46 VAL B CA 1
ATOM 1444 C C . VAL B 1 46 ? 19.266 -11.781 -4.949 1 93.88 46 VAL B C 1
ATOM 1446 O O . VAL B 1 46 ? 18.625 -10.773 -4.633 1 93.88 46 VAL B O 1
ATOM 1449 N N . LEU B 1 47 ? 20.438 -11.734 -5.387 1 93.25 47 LEU B N 1
ATOM 1450 C CA . LEU B 1 47 ? 21.172 -10.477 -5.441 1 93.25 47 LEU B CA 1
ATOM 1451 C C . LEU B 1 47 ? 20.531 -9.508 -6.426 1 93.25 47 LEU B C 1
ATOM 1453 O O . LEU B 1 47 ? 20.359 -8.328 -6.117 1 93.25 47 LEU B O 1
ATOM 1457 N N . VAL B 1 48 ? 20.188 -10.008 -7.539 1 92.06 48 VAL B N 1
ATOM 1458 C CA . VAL B 1 48 ? 19.562 -9.172 -8.555 1 92.06 48 VAL B CA 1
ATOM 1459 C C . VAL B 1 48 ? 18.219 -8.656 -8.039 1 92.06 48 VAL B C 1
ATOM 1461 O O . VAL B 1 48 ? 17.859 -7.5 -8.273 1 92.06 48 VAL B O 1
ATOM 1464 N N . SER B 1 49 ? 17.484 -9.555 -7.355 1 94.19 49 SER B N 1
ATOM 1465 C CA . SER B 1 49 ? 16.203 -9.156 -6.801 1 94.19 49 SER B CA 1
ATOM 1466 C C . SER B 1 49 ? 16.359 -8.016 -5.797 1 94.19 49 SER B C 1
ATOM 1468 O O . SER B 1 49 ? 15.594 -7.055 -5.812 1 94.19 49 SER B O 1
ATOM 1470 N N . ILE B 1 50 ? 17.344 -8.086 -4.957 1 94.75 50 ILE B N 1
ATOM 1471 C CA . ILE B 1 50 ? 17.609 -7.062 -3.943 1 94.75 50 ILE B CA 1
ATOM 1472 C C . ILE B 1 50 ? 18 -5.754 -4.621 1 94.75 50 ILE B C 1
ATOM 1474 O O . ILE B 1 50 ? 17.5 -4.688 -4.262 1 94.75 50 ILE B O 1
ATOM 1478 N N . LEU B 1 51 ? 18.828 -5.859 -5.605 1 93.75 51 LEU B N 1
ATOM 1479 C CA . LEU B 1 51 ? 19.297 -4.68 -6.32 1 93.75 51 LEU B CA 1
ATOM 1480 C C . LEU B 1 51 ? 18.156 -3.994 -7.062 1 93.75 51 LEU B C 1
ATOM 1482 O O . LEU B 1 51 ? 18.109 -2.764 -7.129 1 93.75 51 LEU B O 1
ATOM 1486 N N . THR B 1 52 ? 17.281 -4.793 -7.629 1 93.5 52 THR B N 1
ATOM 1487 C CA . THR B 1 52 ? 16.172 -4.227 -8.391 1 93.5 52 THR B CA 1
ATOM 1488 C C . THR B 1 52 ? 15.141 -3.6 -7.453 1 93.5 52 THR B C 1
ATOM 1490 O O . THR B 1 52 ? 14.508 -2.596 -7.793 1 93.5 52 THR B O 1
ATOM 1493 N N . ALA B 1 53 ? 15.023 -4.156 -6.289 1 94.44 53 ALA B N 1
ATOM 1494 C CA . ALA B 1 53 ? 14.055 -3.668 -5.312 1 94.44 53 ALA B CA 1
ATOM 1495 C C . ALA B 1 53 ? 14.578 -2.418 -4.605 1 94.44 53 ALA B C 1
ATOM 1497 O O . ALA B 1 53 ? 13.789 -1.562 -4.188 1 94.44 53 ALA B O 1
ATOM 1498 N N . ALA B 1 54 ? 15.844 -2.209 -4.492 1 95.31 54 ALA B N 1
ATOM 1499 C CA . ALA B 1 54 ? 16.5 -1.166 -3.709 1 95.31 54 ALA B CA 1
ATOM 1500 C C . ALA B 1 54 ? 16.062 0.222 -4.176 1 95.31 54 ALA B C 1
ATOM 1502 O O . ALA B 1 54 ? 15.727 1.079 -3.359 1 95.31 54 ALA B O 1
ATOM 1503 N N . PRO B 1 55 ? 15.977 0.468 -5.496 1 93.88 55 PRO B N 1
ATOM 1504 C CA . PRO B 1 55 ? 15.57 1.81 -5.922 1 93.88 55 PRO B CA 1
ATOM 1505 C C . PRO B 1 55 ? 14.156 2.164 -5.488 1 93.88 55 PRO B C 1
ATOM 1507 O O . PRO B 1 55 ? 13.867 3.328 -5.195 1 93.88 55 PRO B O 1
ATOM 1510 N N . VAL B 1 56 ? 13.352 1.235 -5.465 1 90.81 56 VAL B N 1
ATOM 1511 C CA . VAL B 1 56 ? 11.977 1.488 -5.059 1 90.81 56 VAL B CA 1
ATOM 1512 C C . VAL B 1 56 ? 11.93 1.86 -3.578 1 90.81 56 VAL B C 1
ATOM 1514 O O . VAL B 1 56 ? 11.242 2.805 -3.189 1 90.81 56 VAL B O 1
ATOM 1517 N N . ILE B 1 57 ? 12.688 1.134 -2.809 1 93.5 57 ILE B N 1
ATOM 1518 C CA . ILE B 1 57 ? 12.828 1.468 -1.395 1 93.5 57 ILE B CA 1
ATOM 1519 C C . ILE B 1 57 ? 13.367 2.889 -1.251 1 93.5 57 ILE B C 1
ATOM 1521 O O . ILE B 1 57 ? 12.883 3.66 -0.418 1 93.5 57 ILE B O 1
ATOM 1525 N N . GLY B 1 58 ? 14.312 3.199 -2.09 1 94.75 58 GLY B N 1
ATOM 1526 C CA . GLY B 1 58 ? 14.891 4.535 -2.084 1 94.75 58 GLY B CA 1
ATOM 1527 C C . GLY B 1 58 ? 13.891 5.621 -2.408 1 94.75 58 GLY B C 1
ATOM 1528 O O . GLY B 1 58 ? 13.922 6.699 -1.813 1 94.75 58 GLY B O 1
ATOM 1529 N N . VAL B 1 59 ? 13.008 5.336 -3.303 1 93.12 59 VAL B N 1
ATOM 1530 C CA . VAL B 1 59 ? 12.008 6.328 -3.697 1 93.12 59 VAL B CA 1
ATOM 1531 C C . VAL B 1 59 ? 11.086 6.625 -2.521 1 93.12 59 VAL B C 1
ATOM 1533 O O . VAL B 1 59 ? 10.711 7.777 -2.291 1 93.12 59 VAL B O 1
ATOM 1536 N N . PHE B 1 60 ? 10.703 5.613 -1.825 1 93.56 60 PHE B N 1
ATOM 1537 C CA . PHE B 1 60 ? 9.844 5.836 -0.672 1 93.56 60 PHE B CA 1
ATOM 1538 C C . PHE B 1 60 ? 10.578 6.617 0.412 1 93.56 60 PHE B C 1
ATOM 1540 O O . PHE B 1 60 ? 9.984 7.461 1.089 1 93.56 60 PHE B O 1
ATOM 1547 N N . TYR B 1 61 ? 11.836 6.348 0.536 1 91.56 61 TYR B N 1
ATOM 1548 C CA . TYR B 1 61 ? 12.648 7.117 1.476 1 91.56 61 TYR B CA 1
ATOM 1549 C C . TYR B 1 61 ? 12.742 8.578 1.048 1 91.56 61 TYR B C 1
ATOM 1551 O O . TYR B 1 61 ? 12.602 9.484 1.873 1 91.56 61 TYR B O 1
ATOM 1559 N N . LEU B 1 62 ? 13 8.781 -0.219 1 93.31 62 LEU B N 1
ATOM 1560 C CA . LEU B 1 62 ? 13.094 10.141 -0.746 1 93.31 62 LEU B CA 1
ATOM 1561 C C . LEU B 1 62 ? 11.781 10.891 -0.555 1 93.31 62 LEU B C 1
ATOM 1563 O O . LEU B 1 62 ? 11.781 12.078 -0.228 1 93.31 62 LEU B O 1
ATOM 1567 N N . THR B 1 63 ? 10.711 10.133 -0.853 1 90.62 63 THR B N 1
ATOM 1568 C CA . THR B 1 63 ? 9.398 10.742 -0.682 1 90.62 63 THR B CA 1
ATOM 1569 C C . THR B 1 63 ? 9.156 11.117 0.777 1 90.62 63 THR B C 1
ATOM 1571 O O . THR B 1 63 ? 8.672 12.211 1.068 1 90.62 63 THR B O 1
ATOM 1574 N N . TRP B 1 64 ? 9.523 10.211 1.61 1 89.56 64 TRP B N 1
ATOM 1575 C CA . TRP B 1 64 ? 9.391 10.469 3.041 1 89.56 64 TRP B CA 1
ATOM 1576 C C . TRP B 1 64 ? 10.219 11.68 3.457 1 89.56 64 TRP B C 1
ATOM 1578 O O . TRP B 1 64 ? 9.75 12.531 4.215 1 89.56 64 TRP B O 1
ATOM 1588 N N . ARG B 1 65 ? 11.422 11.797 2.988 1 89.25 65 ARG B N 1
ATOM 1589 C CA . ARG B 1 65 ? 12.305 12.922 3.283 1 89.25 65 ARG B CA 1
ATOM 1590 C C . ARG B 1 65 ? 11.742 14.227 2.732 1 89.25 65 ARG B C 1
ATOM 1592 O O . ARG B 1 65 ? 11.789 15.258 3.4 1 89.25 65 ARG B O 1
ATOM 1599 N N . LEU B 1 66 ? 11.25 14.133 1.555 1 90.38 66 LEU B N 1
ATOM 1600 C CA . LEU B 1 66 ? 10.672 15.32 0.94 1 90.38 66 LEU B CA 1
ATOM 1601 C C . LEU B 1 66 ? 9.484 15.828 1.751 1 90.38 66 LEU B C 1
ATOM 1603 O O . LEU B 1 66 ? 9.312 17.047 1.915 1 90.38 66 LEU B O 1
ATOM 1607 N N . LEU B 1 67 ? 8.664 14.914 2.256 1 88.94 67 LEU B N 1
ATOM 1608 C CA . LEU B 1 67 ? 7.492 15.281 3.043 1 88.94 67 LEU B CA 1
ATOM 1609 C C . LEU B 1 67 ? 7.898 16.047 4.301 1 88.94 67 LEU B C 1
ATOM 1611 O O . LEU B 1 67 ? 7.195 16.953 4.734 1 88.94 67 LEU B O 1
ATOM 1615 N N . ARG B 1 68 ? 9.062 15.727 4.809 1 87.38 68 ARG B N 1
ATOM 1616 C CA . ARG B 1 68 ? 9.531 16.359 6.035 1 87.38 68 ARG B CA 1
ATOM 1617 C C . ARG B 1 68 ? 10.086 17.75 5.754 1 87.38 68 ARG B C 1
ATOM 1619 O O . ARG B 1 68 ? 10.188 18.578 6.66 1 87.38 68 ARG B O 1
ATOM 1626 N N . GLU B 1 69 ? 10.469 18.062 4.531 1 89.12 69 GLU B N 1
ATOM 1627 C CA . GLU B 1 69 ? 11.117 19.312 4.172 1 89.12 69 GLU B CA 1
ATOM 1628 C C . GLU B 1 69 ? 10.133 20.281 3.506 1 89.12 69 GLU B C 1
ATOM 1630 O O . GLU B 1 69 ? 10.508 21.375 3.094 1 89.12 69 GLU B O 1
ATOM 1635 N N . THR B 1 70 ? 8.953 19.812 3.363 1 87.38 70 THR B N 1
ATOM 1636 C CA . THR B 1 70 ? 7.961 20.656 2.693 1 87.38 70 THR B CA 1
ATOM 1637 C C . THR B 1 70 ? 7.082 21.375 3.713 1 87.38 70 THR B C 1
ATOM 1639 O O . THR B 1 70 ? 7.062 21.016 4.891 1 87.38 70 THR B O 1
ATOM 1642 N N . ASP B 1 71 ? 6.438 22.422 3.203 1 87.94 71 ASP B N 1
ATOM 1643 C CA . ASP B 1 71 ? 5.5 23.141 4.059 1 87.94 71 ASP B CA 1
ATOM 1644 C C . ASP B 1 71 ? 4.301 22.266 4.414 1 87.94 71 ASP B C 1
ATOM 1646 O O . ASP B 1 71 ? 4.043 21.25 3.762 1 87.94 71 ASP B O 1
ATOM 1650 N N . GLU B 1 72 ? 3.629 22.719 5.48 1 84.25 72 GLU B N 1
ATOM 1651 C CA . GLU B 1 72 ? 2.557 21.922 6.062 1 84.25 72 GLU B CA 1
ATOM 1652 C C . GLU B 1 72 ? 1.452 21.656 5.047 1 84.25 72 GLU B C 1
ATOM 1654 O O . GLU B 1 72 ? 0.935 20.547 4.965 1 84.25 72 GLU B O 1
ATOM 1659 N N . TYR B 1 73 ? 1.127 22.641 4.312 1 84.94 73 TYR B N 1
ATOM 1660 C CA . TYR B 1 73 ? 0.043 22.516 3.346 1 84.94 73 TYR B CA 1
ATOM 1661 C C . TYR B 1 73 ? 0.401 21.5 2.26 1 84.94 73 TYR B C 1
ATOM 1663 O O . TYR B 1 73 ? -0.39 20.609 1.95 1 84.94 73 TYR B O 1
ATOM 1671 N N . THR B 1 74 ? 1.548 21.656 1.667 1 86.38 74 THR B N 1
ATOM 1672 C CA . THR B 1 74 ? 2.008 20.75 0.618 1 86.38 74 THR B CA 1
ATOM 1673 C C . THR B 1 74 ? 2.17 19.328 1.157 1 86.38 74 THR B C 1
ATOM 1675 O O . THR B 1 74 ? 1.823 18.359 0.481 1 86.38 74 THR B O 1
ATOM 1678 N N . ARG B 1 75 ? 2.625 19.188 2.354 1 89.12 75 ARG B N 1
ATOM 1679 C CA . ARG B 1 75 ? 2.795 17.891 3 1 89.12 75 ARG B CA 1
ATOM 1680 C C . ARG B 1 75 ? 1.455 17.188 3.17 1 89.12 75 ARG B C 1
ATOM 1682 O O . ARG B 1 75 ? 1.339 15.992 2.891 1 89.12 75 ARG B O 1
ATOM 1689 N N . ALA B 1 76 ? 0.495 17.938 3.629 1 86.88 76 ALA B N 1
ATOM 1690 C CA . ALA B 1 76 ? -0.835 17.375 3.846 1 86.88 76 ALA B CA 1
ATOM 1691 C C . ALA B 1 76 ? -1.436 16.875 2.539 1 86.88 76 ALA B C 1
ATOM 1693 O O . ALA B 1 76 ? -2.004 15.773 2.496 1 86.88 76 ALA B O 1
ATOM 1694 N N . ARG B 1 77 ? -1.257 17.594 1.512 1 86.94 77 ARG B N 1
ATOM 1695 C CA . ARG B 1 77 ? -1.822 17.234 0.216 1 86.94 77 ARG B CA 1
ATOM 1696 C C . ARG B 1 77 ? -1.146 15.984 -0.347 1 86.94 77 ARG B C 1
ATOM 1698 O O . ARG B 1 77 ? -1.82 15.07 -0.821 1 86.94 77 ARG B O 1
ATOM 1705 N N . LYS B 1 78 ? 0.174 16.016 -0.294 1 89.75 78 LYS B N 1
ATOM 1706 C CA . LYS B 1 78 ? 0.926 14.875 -0.828 1 89.75 78 LYS B CA 1
ATOM 1707 C C . LYS B 1 78 ? 0.667 13.609 -0.014 1 89.75 78 LYS B C 1
ATOM 1709 O O . LYS B 1 78 ? 0.492 12.531 -0.577 1 89.75 78 LYS B O 1
ATOM 1714 N N . THR B 1 79 ? 0.619 13.734 1.248 1 91.56 79 THR B N 1
ATOM 1715 C CA . THR B 1 79 ? 0.38 12.594 2.123 1 91.56 79 THR B CA 1
ATOM 1716 C C . THR B 1 79 ? -1.02 12.031 1.901 1 91.56 79 THR B C 1
ATOM 1718 O O . THR B 1 79 ? -1.205 10.812 1.87 1 91.56 79 THR B O 1
ATOM 1721 N N . GLU B 1 80 ? -1.923 12.914 1.73 1 90.44 80 GLU B N 1
ATOM 1722 C CA . GLU B 1 80 ? -3.285 12.469 1.455 1 90.44 80 GLU B CA 1
ATOM 1723 C C . GLU B 1 80 ? -3.355 11.68 0.151 1 90.44 80 GLU B C 1
ATOM 1725 O O . GLU B 1 80 ? -4.035 10.656 0.074 1 90.44 80 GLU B O 1
ATOM 1730 N N . ALA B 1 81 ? -2.705 12.172 -0.788 1 92.5 81 ALA B N 1
ATOM 1731 C CA . ALA B 1 81 ? -2.686 11.477 -2.074 1 92.5 81 ALA B CA 1
ATOM 1732 C C . ALA B 1 81 ? -2.051 10.102 -1.943 1 92.5 81 ALA B C 1
ATOM 1734 O O . ALA B 1 81 ? -2.512 9.133 -2.561 1 92.5 81 ALA B O 1
ATOM 1735 N N . ILE B 1 82 ? -1.018 10.039 -1.173 1 94.19 82 ILE B N 1
ATOM 1736 C CA . ILE B 1 82 ? -0.34 8.766 -0.938 1 94.19 82 ILE B CA 1
ATOM 1737 C C . ILE B 1 82 ? -1.275 7.812 -0.199 1 94.19 82 ILE B C 1
ATOM 1739 O O . ILE B 1 82 ? -1.408 6.645 -0.58 1 94.19 82 ILE B O 1
ATOM 1743 N N . VAL B 1 83 ? -1.918 8.305 0.81 1 93.81 83 VAL B N 1
ATOM 1744 C CA . VAL B 1 83 ? -2.818 7.5 1.626 1 93.81 83 VAL B CA 1
ATOM 1745 C C . VAL B 1 83 ? -3.975 6.992 0.769 1 93.81 83 VAL B C 1
ATOM 1747 O O . VAL B 1 83 ? -4.312 5.805 0.814 1 93.81 83 VAL B O 1
ATOM 1750 N N . LEU B 1 84 ? -4.547 7.848 -0.029 1 94.19 84 LEU B N 1
ATOM 1751 C CA . LEU B 1 84 ? -5.66 7.461 -0.887 1 94.19 84 LEU B CA 1
ATOM 1752 C C . LEU B 1 84 ? -5.203 6.473 -1.955 1 94.19 84 LEU B C 1
ATOM 1754 O O . LEU B 1 84 ? -5.895 5.488 -2.234 1 94.19 84 LEU B O 1
ATOM 1758 N N . GLY B 1 85 ? -4.117 6.75 -2.531 1 96.12 85 GLY B N 1
ATOM 1759 C CA . GLY B 1 85 ? -3.566 5.828 -3.51 1 96.12 85 GLY B CA 1
ATOM 1760 C C . GLY B 1 85 ? -3.287 4.44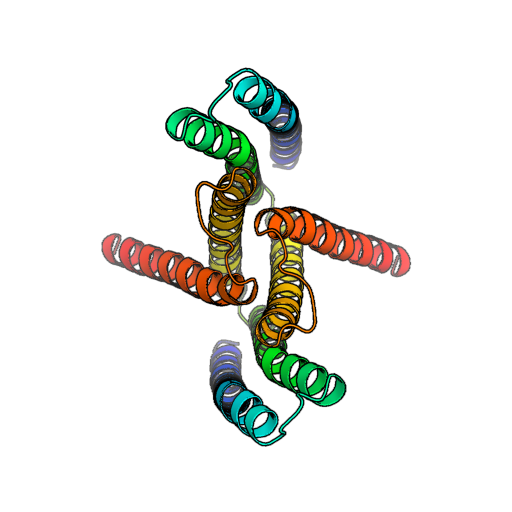9 -2.938 1 96.12 85 GLY B C 1
ATOM 1761 O O . GLY B 1 85 ? -3.57 3.436 -3.58 1 96.12 85 GLY B O 1
ATOM 1762 N N . ALA B 1 86 ? -2.695 4.449 -1.754 1 96.5 86 ALA B N 1
ATOM 1763 C CA . ALA B 1 86 ? -2.432 3.186 -1.069 1 96.5 86 ALA B CA 1
ATOM 1764 C C . ALA B 1 86 ? -3.73 2.441 -0.772 1 96.5 86 ALA B C 1
ATOM 1766 O O . ALA B 1 86 ? -3.83 1.235 -1.01 1 96.5 86 ALA B O 1
ATOM 1767 N N . GLY B 1 87 ? -4.727 3.166 -0.231 1 95.62 87 GLY B N 1
ATOM 1768 C CA . GLY B 1 87 ? -6.008 2.547 0.056 1 95.62 87 GLY B CA 1
ATOM 1769 C C . GLY B 1 87 ? -6.645 1.9 -1.159 1 95.62 87 GLY B C 1
ATOM 1770 O O . GLY B 1 87 ? -7.152 0.779 -1.079 1 95.62 87 GLY B O 1
ATOM 1771 N N . ILE B 1 88 ? -6.605 2.578 -2.246 1 95.69 88 ILE B N 1
ATOM 1772 C CA . ILE B 1 88 ? -7.145 2.064 -3.5 1 95.69 88 ILE B CA 1
ATOM 1773 C C . ILE B 1 88 ? -6.371 0.821 -3.928 1 95.69 88 ILE B C 1
ATOM 1775 O O . ILE B 1 88 ? -6.969 -0.196 -4.289 1 95.69 88 ILE B O 1
ATOM 1779 N N . THR B 1 89 ? -5.09 0.895 -3.883 1 97.06 89 THR B N 1
ATOM 1780 C CA . THR B 1 89 ? -4.238 -0.224 -4.27 1 97.06 89 THR B CA 1
ATOM 1781 C C . THR B 1 89 ? -4.535 -1.451 -3.412 1 97.06 89 THR B C 1
ATOM 1783 O O . THR B 1 89 ? -4.703 -2.555 -3.936 1 97.06 89 THR B O 1
ATOM 1786 N N . PHE B 1 90 ? -4.613 -1.254 -2.141 1 96.88 90 PHE B N 1
ATOM 1787 C CA . PHE B 1 90 ? -4.855 -2.365 -1.229 1 96.88 90 PHE B CA 1
ATOM 1788 C C . PHE B 1 90 ? -6.246 -2.953 -1.449 1 96.88 90 PHE B C 1
ATOM 1790 O O . PHE B 1 90 ? -6.441 -4.164 -1.327 1 96.88 90 PHE B O 1
ATOM 1797 N N . SER B 1 91 ? -7.191 -2.141 -1.75 1 95.19 91 SER B N 1
ATOM 1798 C CA . SER B 1 91 ? -8.539 -2.611 -2.047 1 95.19 91 SER B CA 1
ATOM 1799 C C . SER B 1 91 ? -8.555 -3.486 -3.297 1 95.19 91 SER B C 1
ATOM 1801 O O . SER B 1 91 ? -9.188 -4.547 -3.312 1 95.19 91 SER B O 1
ATOM 1803 N N . ILE B 1 92 ? -7.879 -3.029 -4.293 1 95.75 92 ILE B N 1
ATOM 1804 C CA . ILE B 1 92 ? -7.773 -3.797 -5.527 1 95.75 92 ILE B CA 1
ATOM 1805 C C . ILE B 1 92 ? -7.078 -5.129 -5.254 1 95.75 92 ILE B C 1
ATOM 1807 O O . ILE B 1 92 ? -7.512 -6.176 -5.738 1 95.75 92 ILE B O 1
ATOM 1811 N N . CYS B 1 93 ? -6.023 -5.074 -4.461 1 96.06 93 CYS B N 1
ATOM 1812 C CA . CYS B 1 93 ? -5.297 -6.293 -4.121 1 96.06 93 CYS B CA 1
ATOM 1813 C C . CYS B 1 93 ? -6.191 -7.266 -3.361 1 96.06 93 CYS B C 1
ATOM 1815 O O . CYS B 1 93 ? -6.102 -8.477 -3.559 1 96.06 93 CYS B O 1
ATOM 1817 N N . MET B 1 94 ? -6.992 -6.73 -2.504 1 94.88 94 MET B N 1
ATOM 1818 C CA . MET B 1 94 ? -7.891 -7.59 -1.735 1 94.88 94 MET B CA 1
ATOM 1819 C C . MET B 1 94 ? -8.898 -8.281 -2.65 1 94.88 94 MET B C 1
ATOM 1821 O O . MET B 1 94 ? -9.102 -9.492 -2.547 1 94.88 94 MET B O 1
ATOM 1825 N N . LEU B 1 95 ? -9.422 -7.559 -3.494 1 95.12 95 LEU B N 1
ATOM 1826 C CA . LEU B 1 95 ? -10.383 -8.133 -4.43 1 95.12 95 LEU B CA 1
ATOM 1827 C C . LEU B 1 95 ? -9.719 -9.156 -5.336 1 95.12 95 LEU B C 1
ATOM 1829 O O . LEU B 1 95 ? -10.211 -10.273 -5.484 1 95.12 95 LEU B O 1
ATOM 1833 N N . TRP B 1 96 ? -8.617 -8.773 -5.891 1 95.56 96 TRP B N 1
ATOM 1834 C CA . TRP B 1 96 ? -7.883 -9.68 -6.762 1 95.56 96 TRP B CA 1
ATOM 1835 C C . TRP B 1 96 ? -7.445 -10.93 -6.004 1 95.56 96 TRP B C 1
ATOM 1837 O O . TRP B 1 96 ? -7.484 -12.039 -6.543 1 95.56 96 TRP B O 1
ATOM 1847 N N . GLY B 1 97 ? -7.035 -10.734 -4.812 1 93.5 97 GLY B N 1
ATOM 1848 C CA . GLY B 1 97 ? -6.574 -11.836 -3.986 1 93.5 97 GLY B CA 1
ATOM 1849 C C . GLY B 1 97 ? -7.633 -12.898 -3.768 1 93.5 97 GLY B C 1
ATOM 1850 O O . GLY B 1 97 ? -7.359 -14.094 -3.898 1 93.5 97 GLY B O 1
ATOM 1851 N N . PHE B 1 98 ? -8.82 -12.531 -3.518 1 92.81 98 PHE B N 1
ATOM 1852 C CA . PHE B 1 98 ? -9.875 -13.508 -3.275 1 92.81 98 PHE B CA 1
ATOM 1853 C C . PHE B 1 98 ? -10.336 -14.148 -4.582 1 92.81 98 PHE B C 1
ATOM 1855 O O . PHE B 1 98 ? -10.703 -15.328 -4.609 1 92.81 98 PHE B O 1
ATOM 1862 N N . LEU B 1 99 ? -10.289 -13.383 -5.609 1 93.81 99 LEU B N 1
ATOM 1863 C CA . LEU B 1 99 ? -10.57 -13.984 -6.91 1 93.81 99 LEU B CA 1
ATOM 1864 C C . LEU B 1 99 ? -9.539 -15.047 -7.25 1 93.81 99 LEU B C 1
ATOM 1866 O O . LEU B 1 99 ? -9.875 -16.078 -7.832 1 93.81 99 LEU B O 1
ATOM 1870 N N . GLU B 1 100 ? -8.328 -14.742 -6.879 1 93.19 100 GLU B N 1
ATOM 1871 C CA . GLU B 1 100 ? -7.25 -15.711 -7.055 1 93.19 100 GLU B CA 1
ATOM 1872 C C . GLU B 1 100 ? -7.48 -16.953 -6.199 1 93.19 100 GLU B C 1
ATOM 1874 O O . GLU B 1 100 ? -7.25 -18.078 -6.652 1 93.19 100 GLU B O 1
ATOM 1879 N N . LEU B 1 101 ? -7.84 -16.734 -5.012 1 86.94 101 LEU B N 1
ATOM 1880 C CA . LEU B 1 101 ? -8.078 -17.812 -4.059 1 86.94 101 LEU B CA 1
ATOM 1881 C C . LEU B 1 101 ? -9.102 -18.797 -4.602 1 86.94 101 LEU B C 1
ATOM 1883 O O . LEU B 1 101 ? -8.961 -20.016 -4.43 1 86.94 101 LEU B O 1
ATOM 1887 N N . PHE B 1 102 ? -10.047 -18.312 -5.305 1 89.94 102 PHE B N 1
ATOM 1888 C CA . PHE B 1 102 ? -11.094 -19.172 -5.852 1 89.94 102 PHE B CA 1
ATOM 1889 C C . PHE B 1 102 ? -10.766 -19.578 -7.281 1 89.94 102 PHE B C 1
ATOM 1891 O O . PHE B 1 102 ? -11.617 -20.125 -7.984 1 89.94 102 PHE B O 1
ATOM 1898 N N . GLU B 1 103 ? -9.609 -19.141 -7.727 1 89.88 103 GLU B N 1
ATOM 1899 C CA . GLU B 1 103 ? -9.086 -19.562 -9.023 1 89.88 103 GLU B CA 1
ATOM 1900 C C . GLU B 1 103 ? -9.93 -19 -10.164 1 89.88 103 GLU B C 1
ATOM 1902 O O . GLU B 1 103 ? -10.164 -19.688 -11.164 1 89.88 103 GLU B O 1
ATOM 1907 N N . VAL B 1 104 ? -10.492 -17.875 -9.883 1 91.19 104 VAL B N 1
ATOM 1908 C CA . VAL B 1 104 ? -11.266 -17.203 -10.922 1 91.19 104 VAL B CA 1
ATOM 1909 C C . VAL B 1 104 ? -10.32 -16.438 -11.859 1 91.19 104 VAL B C 1
ATOM 1911 O O . VAL B 1 104 ? -10.586 -16.328 -13.055 1 91.19 104 VAL B O 1
ATOM 1914 N N . VAL B 1 105 ? -9.211 -15.914 -11.273 1 92.19 105 VAL B N 1
ATOM 1915 C CA . VAL B 1 105 ? -8.211 -15.156 -12.031 1 92.19 105 VAL B CA 1
ATOM 1916 C C . VAL B 1 105 ? -6.828 -15.758 -11.805 1 92.19 105 VAL B C 1
ATOM 1918 O O . VAL B 1 105 ? -6.609 -16.484 -10.836 1 92.19 105 VAL B O 1
ATOM 1921 N N . PRO B 1 106 ? -5.977 -15.539 -12.742 1 91.38 106 PRO B N 1
ATOM 1922 C CA . PRO B 1 106 ? -4.621 -16.062 -12.562 1 91.38 106 PRO B CA 1
ATOM 1923 C C . PRO B 1 106 ? -3.871 -15.359 -11.422 1 91.38 106 PRO B C 1
ATOM 1925 O O . PRO B 1 106 ? -4.285 -14.289 -10.969 1 91.38 106 PRO B O 1
ATOM 1928 N N . ASN B 1 107 ? -2.854 -16.016 -10.984 1 90.75 107 ASN B N 1
ATOM 1929 C CA . ASN B 1 107 ? -1.986 -15.422 -9.977 1 90.75 107 ASN B CA 1
ATOM 1930 C C . ASN B 1 107 ? -1.277 -14.18 -10.516 1 90.75 107 ASN B C 1
ATOM 1932 O O . ASN B 1 107 ? -0.852 -14.148 -11.664 1 90.75 107 ASN B O 1
ATOM 1936 N N . MET B 1 108 ? -1.329 -13.172 -9.711 1 89.5 108 MET B N 1
ATOM 1937 C CA . MET B 1 108 ? -0.642 -11.938 -10.07 1 89.5 108 MET B CA 1
ATOM 1938 C C . MET B 1 108 ? 0.765 -11.906 -9.484 1 89.5 108 MET B C 1
ATOM 1940 O O . MET B 1 108 ? 0.983 -12.359 -8.359 1 89.5 108 MET B O 1
ATOM 1944 N N . TRP B 1 109 ? 1.629 -11.312 -10.258 1 88.56 109 TRP B N 1
ATOM 1945 C CA . TRP B 1 109 ? 2.969 -11.102 -9.719 1 88.56 109 TRP B CA 1
ATOM 1946 C C . TRP B 1 109 ? 2.955 -10.031 -8.633 1 88.56 109 TRP B C 1
ATOM 1948 O O . TRP B 1 109 ? 2.381 -8.961 -8.812 1 88.56 109 TRP B O 1
ATOM 1958 N N . THR B 1 110 ? 3.613 -10.344 -7.582 1 92.25 110 THR B N 1
ATOM 1959 C CA . THR B 1 110 ? 3.592 -9.469 -6.414 1 92.25 110 THR B CA 1
ATOM 1960 C C . THR B 1 110 ? 4.246 -8.125 -6.73 1 92.25 110 THR B C 1
ATOM 1962 O O . THR B 1 110 ? 3.873 -7.098 -6.164 1 92.25 110 THR B O 1
ATOM 1965 N N . PHE B 1 111 ? 5.156 -8.078 -7.684 1 90 111 PHE B N 1
ATOM 1966 C CA . PHE B 1 111 ? 5.852 -6.84 -8 1 90 111 PHE B CA 1
ATOM 1967 C C . PHE B 1 111 ? 4.895 -5.828 -8.625 1 90 111 PHE B C 1
ATOM 1969 O O . PHE B 1 111 ? 5.16 -4.625 -8.609 1 90 111 PHE B O 1
ATOM 1976 N N . LEU B 1 112 ? 3.76 -6.262 -9.125 1 93.19 112 LEU B N 1
ATOM 1977 C CA . LEU B 1 112 ? 2.816 -5.375 -9.797 1 93.19 112 LEU B CA 1
ATOM 1978 C C . LEU B 1 112 ? 2.09 -4.488 -8.789 1 93.19 112 LEU B C 1
ATOM 1980 O O . LEU B 1 112 ? 1.476 -3.49 -9.172 1 93.19 112 LEU B O 1
ATOM 1984 N N . VAL B 1 113 ? 2.207 -4.824 -7.566 1 95.81 113 VAL B N 1
ATOM 1985 C CA . VAL B 1 113 ? 1.549 -4.051 -6.52 1 95.81 113 VAL B CA 1
ATOM 1986 C C . VAL B 1 113 ? 2.105 -2.629 -6.5 1 95.81 113 VAL B C 1
ATOM 1988 O O . VAL B 1 113 ? 1.352 -1.663 -6.348 1 95.81 113 VAL B O 1
ATOM 1991 N N . VAL B 1 114 ? 3.336 -2.51 -6.75 1 95.12 114 VAL B N 1
ATOM 1992 C CA . VAL B 1 114 ? 3.984 -1.206 -6.641 1 95.12 114 VAL B CA 1
ATOM 1993 C C . VAL B 1 114 ? 3.584 -0.328 -7.824 1 95.12 114 VAL B C 1
ATOM 1995 O O . VAL B 1 114 ? 3.127 0.803 -7.641 1 95.12 114 VAL B O 1
ATOM 1998 N N . PRO B 1 115 ? 3.723 -0.858 -9.07 1 93.25 115 PRO B N 1
ATOM 1999 C CA . PRO B 1 115 ? 3.205 -0.054 -10.172 1 93.25 115 PRO B CA 1
ATOM 2000 C C . PRO B 1 115 ? 1.724 0.284 -10.016 1 93.25 115 PRO B C 1
ATOM 2002 O O . PRO B 1 115 ? 1.288 1.368 -10.414 1 93.25 115 PRO B O 1
ATOM 2005 N N . MET B 1 116 ? 0.982 -0.582 -9.508 1 95.94 116 MET B N 1
ATOM 2006 C CA . MET B 1 116 ? -0.431 -0.314 -9.258 1 95.94 116 MET B CA 1
ATOM 2007 C C . MET B 1 116 ? -0.6 0.848 -8.281 1 95.94 116 MET B C 1
ATOM 2009 O O . MET B 1 116 ? -1.479 1.692 -8.461 1 95.94 116 MET B O 1
ATOM 2013 N N . PHE B 1 117 ? 0.251 0.872 -7.277 1 97.19 117 PHE B N 1
ATOM 2014 C CA . PHE B 1 117 ? 0.194 1.978 -6.328 1 97.19 117 PHE B CA 1
ATOM 2015 C C . PHE B 1 117 ? 0.478 3.305 -7.027 1 97.19 117 PHE B C 1
ATOM 2017 O O . PHE B 1 117 ? -0.237 4.285 -6.816 1 97.19 117 PHE B O 1
ATOM 2024 N N . PHE B 1 118 ? 1.464 3.357 -7.816 1 93.94 118 PHE B N 1
ATOM 2025 C CA . PHE B 1 118 ? 1.824 4.605 -8.477 1 93.94 118 PHE B CA 1
ATOM 2026 C C . PHE B 1 118 ? 0.734 5.043 -9.445 1 93.94 118 PHE B C 1
ATOM 2028 O O . PHE B 1 118 ? 0.472 6.234 -9.602 1 93.94 118 PHE B O 1
ATOM 2035 N N . ALA B 1 119 ? 0.189 4.082 -10.102 1 95.31 119 ALA B N 1
ATOM 2036 C CA . ALA B 1 119 ? -0.937 4.402 -10.977 1 95.31 119 ALA B CA 1
ATOM 2037 C C . ALA B 1 119 ? -2.098 4.992 -10.18 1 95.31 119 ALA B C 1
ATOM 2039 O O . ALA B 1 119 ? -2.668 6.016 -10.562 1 95.31 119 ALA B O 1
ATOM 2040 N N . SER B 1 120 ? -2.414 4.348 -9.078 1 95.88 120 SER B N 1
ATOM 2041 C CA . SER B 1 120 ? -3.514 4.809 -8.234 1 95.88 120 SER B CA 1
ATOM 2042 C C . SER B 1 120 ? -3.236 6.199 -7.672 1 95.88 120 SER B C 1
ATOM 2044 O O . SER B 1 120 ? -4.113 7.066 -7.68 1 95.88 120 SER B O 1
ATOM 2046 N N . GLN B 1 121 ? -2.043 6.301 -7.156 1 94.62 121 GLN B N 1
ATOM 2047 C CA . GLN B 1 121 ? -1.657 7.598 -6.613 1 94.62 121 GLN B CA 1
ATOM 2048 C C . GLN B 1 121 ? -1.703 8.68 -7.688 1 94.62 121 GLN B C 1
ATOM 2050 O O . GLN B 1 121 ? -2.119 9.812 -7.418 1 94.62 121 GLN B O 1
ATOM 2055 N N . GLY B 1 122 ? -1.234 8.359 -8.875 1 92.94 122 GLY B N 1
ATOM 2056 C CA . GLY B 1 122 ? -1.31 9.297 -9.992 1 92.94 122 GLY B CA 1
ATOM 2057 C C . GLY B 1 122 ? -2.73 9.703 -10.336 1 92.94 122 GLY B C 1
ATOM 2058 O O . GLY B 1 122 ? -3.002 10.883 -10.578 1 92.94 122 GLY B O 1
ATOM 2059 N N . ILE B 1 123 ? -3.592 8.781 -10.352 1 94.62 123 ILE B N 1
ATOM 2060 C CA . ILE B 1 123 ? -5 9.039 -10.641 1 94.62 123 ILE B CA 1
ATOM 2061 C C . ILE B 1 123 ? -5.574 9.992 -9.594 1 94.62 123 ILE B C 1
ATOM 2063 O O . ILE B 1 123 ? -6.277 10.945 -9.938 1 94.62 123 ILE B O 1
ATOM 2067 N N . VAL B 1 124 ? -5.258 9.703 -8.352 1 93.88 124 VAL B N 1
ATOM 2068 C CA . VAL B 1 124 ? -5.754 10.539 -7.266 1 93.88 124 VAL B CA 1
ATOM 2069 C C . VAL B 1 124 ? -5.227 11.969 -7.434 1 93.88 124 VAL B C 1
ATOM 2071 O O . VAL B 1 124 ? -5.984 12.93 -7.32 1 93.88 124 VAL B O 1
ATOM 2074 N N . SER B 1 125 ? -3.979 12.07 -7.688 1 92.5 125 SER B N 1
ATOM 2075 C CA . SER B 1 125 ? -3.357 13.375 -7.848 1 92.5 125 SER B CA 1
ATOM 2076 C C . SER B 1 125 ? -3.936 14.125 -9.047 1 92.5 125 SER B C 1
ATOM 2078 O O . SER B 1 125 ? -4.172 15.328 -8.977 1 92.5 125 SER B O 1
ATOM 2080 N N . CYS B 1 126 ? -4.148 13.422 -10.117 1 92.19 126 CYS B N 1
ATOM 2081 C CA . CYS B 1 126 ? -4.715 14.023 -11.312 1 92.19 126 CYS B CA 1
ATOM 2082 C C . CYS B 1 126 ? -6.156 14.461 -11.078 1 92.19 126 CYS B C 1
ATOM 2084 O O . CYS B 1 126 ? -6.559 15.547 -11.5 1 92.19 126 CYS B O 1
ATOM 2086 N N . ALA B 1 127 ? -6.918 13.617 -10.5 1 92.19 127 ALA B N 1
ATOM 2087 C CA . ALA B 1 127 ? -8.305 13.945 -10.188 1 92.19 127 ALA B CA 1
ATOM 2088 C C . ALA B 1 127 ? -8.391 15.203 -9.32 1 92.19 127 ALA B C 1
ATOM 2090 O O . ALA B 1 127 ? -9.25 16.062 -9.539 1 92.19 127 ALA B O 1
ATOM 2091 N N . ARG B 1 128 ? -7.523 15.336 -8.422 1 87.88 128 ARG B N 1
ATOM 2092 C CA . ARG B 1 128 ? -7.52 16.5 -7.543 1 87.88 128 ARG B CA 1
ATOM 2093 C C . ARG B 1 128 ? -7.129 17.766 -8.305 1 87.88 128 ARG B C 1
ATOM 2095 O O . ARG B 1 128 ? -7.668 18.844 -8.055 1 87.88 128 ARG B O 1
ATOM 2102 N N . HIS B 1 129 ? -6.176 17.531 -9.188 1 86.88 129 HIS B N 1
ATOM 2103 C CA . HIS B 1 129 ? -5.742 18.656 -10 1 86.88 129 HIS B CA 1
ATOM 2104 C C . HIS B 1 129 ? -6.859 19.141 -10.922 1 86.88 129 HIS B C 1
ATOM 2106 O O . HIS B 1 129 ? -7.07 20.344 -11.078 1 86.88 129 HIS B O 1
ATOM 2112 N N . LEU B 1 130 ? -7.555 18.219 -11.422 1 87.75 130 LEU B N 1
ATOM 2113 C CA . LEU B 1 130 ? -8.648 18.547 -12.336 1 87.75 130 LEU B CA 1
ATOM 2114 C C . LEU B 1 130 ? -9.805 19.188 -11.586 1 87.75 130 LEU B C 1
ATOM 2116 O O . LEU B 1 130 ? -10.438 20.125 -12.086 1 87.75 130 LEU B O 1
ATOM 2120 N N . PHE B 1 131 ? -10.094 18.703 -10.453 1 84.56 131 PHE B N 1
ATOM 2121 C CA . PHE B 1 131 ? -11.203 19.234 -9.672 1 84.56 131 PHE B CA 1
ATOM 2122 C C . PHE B 1 131 ? -10.859 20.625 -9.148 1 84.56 131 PHE B C 1
ATOM 2124 O O . PHE B 1 131 ? -11.734 21.5 -9.047 1 84.56 131 PHE B O 1
ATOM 2131 N N . GLU B 1 132 ? -9.68 20.859 -8.742 1 81 132 GLU B N 1
ATOM 2132 C CA . GLU B 1 132 ? -9.266 22.172 -8.281 1 81 132 GLU B CA 1
ATOM 2133 C C . GLU B 1 132 ? -9.242 23.188 -9.422 1 81 132 GLU B C 1
ATOM 2135 O O . GLU B 1 132 ? -9.523 24.375 -9.219 1 81 132 GLU B O 1
ATOM 2140 N N . LYS B 1 133 ? -8.938 22.766 -10.547 1 80.88 133 LYS B N 1
ATOM 2141 C CA . LYS B 1 133 ? -8.953 23.641 -11.719 1 80.88 133 LYS B CA 1
ATOM 2142 C C . LYS B 1 133 ? -10.383 23.984 -12.125 1 80.88 133 LYS B C 1
ATOM 2144 O O . LYS B 1 133 ? -10.664 25.109 -12.547 1 80.88 133 LYS B O 1
ATOM 2149 N N . SER B 1 134 ? -11.133 23.031 -11.945 1 75 134 SER B N 1
ATOM 2150 C CA . SER B 1 134 ? -12.531 23.25 -12.305 1 75 134 SER B CA 1
ATOM 2151 C C . SER B 1 134 ? -13.211 24.203 -11.32 1 75 134 SER B C 1
ATOM 2153 O O . SER B 1 134 ? -14.133 24.922 -11.688 1 75 134 SER B O 1
ATOM 2155 N N . ALA B 1 135 ? -12.789 24.172 -10.094 1 71.25 135 ALA B N 1
ATOM 2156 C CA . ALA B 1 135 ? -13.359 25.031 -9.062 1 71.25 135 ALA B CA 1
ATOM 2157 C C . ALA B 1 135 ? -12.836 26.453 -9.195 1 71.25 135 ALA B C 1
ATOM 2159 O O . ALA B 1 135 ? -13.43 27.391 -8.656 1 71.25 135 ALA B O 1
ATOM 2160 N N . ALA B 1 136 ? -11.797 26.75 -9.789 1 63.03 136 ALA B N 1
ATOM 2161 C CA . ALA B 1 136 ? -11.32 28.094 -10.062 1 63.03 136 ALA B CA 1
ATOM 2162 C C . ALA B 1 136 ? -12 28.688 -11.297 1 63.03 136 ALA B C 1
ATOM 2164 O O . ALA B 1 136 ? -12.281 27.969 -12.258 1 63.03 136 ALA B O 1
#

Radius of gyration: 20.92 Å; Cα contacts (8 Å, |Δi|>4): 258; chains: 2; bounding box: 46×59×48 Å

Nearest PDB structures (foldseek):
  5xua-assembly2_C  TM=2.896E-01  e=5.100E+00  Comamonas testosteroni CNB-2
  3d19-assembly1_F  TM=3.591E-01  e=9.487E+00  Bacillus cereus G9241
  5xua-assembly2_C  TM=2.832E-01  e=5.695E+00  Comamonas testosteroni CNB-2

pLDDT: mean 89.68, std 7.22, range [49.75, 97.19]

Secondary structure (DSSP, 8-state):
-HHHHHHHHHHHHHHHHHHHHHHHHHHHHHHHHHHTSSS--HHHHHHHHHHHHHHHHHHHHHHHHHHHHS-HHHHHHHHHHHHHHHHHHHHHHHHHHHHHHTTSSPPPPGGGHHHHHHHHHHHHHHHHHHHHHHH-/-HHHHHHHHHHHHHHHHHHHHHHHHHHHHHHHHHHTSSS--HHHHHHHHHHHHHHHHHHHHHHHHHHHHS-HHHHHHHHHHHHHHHHHHHHHHHHHHHHHHTTSSPPPPGGGHHHHHHHHHHHHHHHHHHHHHHH-